Protein AF-X1JVZ6-F1 (afdb_monomer)

Foldseek 3Di:
DDDDDDDDDDDPDPDDPDDDDDDDDDPDPDPPPPQQPDFFDDPFPLQVCQLCVVLVHRDDGDGLVSLQPAQETARAPSQDADPGRCLSNQNHQYYHHEQYAYADPLSCLNNLNHQYDAHHNYAHADPLSCLNNLNHQEYHHANYAHADPVSCPNNVNHPYYHHHNYNHDDPPDDPDPPDDDPPDDDDDDDDDDDDDDDDDDDDDDDDDDD

Mean predicted aligned error: 15.78 Å

Secondary structure (DSSP, 8-state):
--------------------------PPPPGGGSTTTPEEP-S-HHHHHHHHHHHT--SSPEEHHHHTT--EEE-TTS-----TTGGG-TT--EEE--SS-----GGGGG-TT-SEEE--SS-----GGGGG-TT-SEEE--SS-----GGGGG-TT-SEEE--SS----S-------PPPP-----------PPP--------------

pLDDT: mean 77.18, std 25.87, range [29.67, 98.94]

Nearest PDB structures (foldseek):
  2omu-assembly1_A  TM=9.625E-01  e=1.945E-12  Listeria monocytogenes EGD-e
  7pv9-assembly3_C  TM=9.589E-01  e=4.589E-12  Listeria monocytogenes EGD-e
  4fmz-assembly1_A  TM=8.646E-01  e=1.159E-13  Listeria monocytogenes serotype 4b str. F2365
  2wqv-assembly1_A  TM=9.543E-01  e=6.630E-12  Listeria monocytogenes EGD-e
  2wqu-assembly2_B  TM=7.825E-01  e=1.721E-12  Listeria monocytogenes EGD-e

Radius of gyration: 35.18 Å; Cα contacts (8 Å, |Δi|>4): 315; chains: 1; bounding box: 72×62×120 Å

Sequence (210 aa):
MVSKMGKALYLWLALVVIATCIGCGGGGPTDEGLTYKTAIAFPDSNLEAAIREVIGKPEGPIHASELEGLSFLTASRRGVTDLTGLEYCTNITHLSLAYNQISDISPLASLINLTWLDLAYNQVSNISPLASLTNLTVLHLSYNQISNLSPLAFLTNLTWLHLGENQISDGESDIGYADGEPISGKDNGRQHSSPPLGKLEEKYHGRAES

Solvent-accessible surface area (backbone atoms only — not comparable to full-atom values): 13009 Å² total; per-residue (Å²): 134,89,83,92,78,89,79,83,87,84,88,82,77,83,80,77,84,80,79,90,75,87,83,82,91,71,86,74,77,69,84,84,73,57,67,63,72,45,62,59,63,44,87,31,63,50,46,40,50,39,51,25,65,73,66,72,45,93,69,80,80,47,34,48,69,66,28,61,78,35,40,63,50,72,47,51,67,52,68,34,51,52,48,58,54,52,47,67,34,45,51,23,27,36,41,37,44,26,48,29,56,33,42,67,50,65,41,54,40,61,29,46,52,24,31,35,41,32,46,23,39,29,51,35,42,68,53,63,37,54,36,63,30,40,53,23,30,34,42,35,45,24,40,28,51,34,52,69,65,73,36,56,75,58,35,79,49,52,79,42,78,40,60,58,64,41,56,66,66,76,86,81,77,74,86,76,78,76,72,80,79,78,91,69,86,80,88,77,87,80,90,77,83,84,84,83,93,79,91,84,82,91,87,86,84,86,80,85,92,130

Organism: NCBI:txid412755

Structure (mmCIF, N/CA/C/O backbone):
data_AF-X1JVZ6-F1
#
_entry.id   AF-X1JVZ6-F1
#
loop_
_atom_site.group_PDB
_atom_site.id
_atom_site.type_symbol
_atom_site.label_atom_id
_atom_site.label_alt_id
_atom_site.label_comp_id
_atom_site.label_asym_id
_atom_site.label_entity_id
_atom_site.label_seq_id
_atom_site.pdbx_PDB_ins_code
_atom_site.Cartn_x
_atom_site.Cartn_y
_atom_site.Cartn_z
_atom_site.occupancy
_atom_site.B_iso_or_equiv
_atom_site.auth_seq_id
_atom_site.auth_comp_id
_atom_site.auth_asym_id
_atom_site.auth_a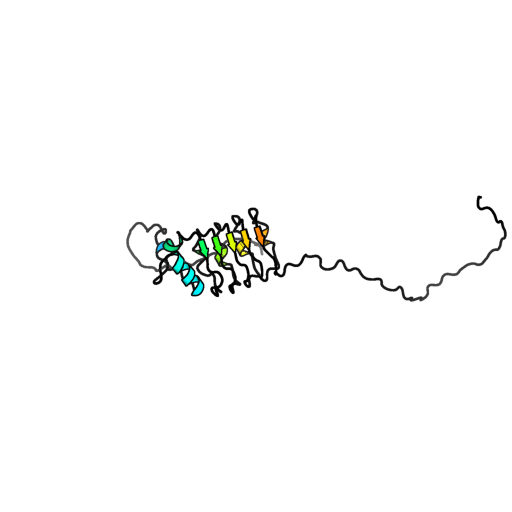tom_id
_atom_site.pdbx_PDB_model_num
ATOM 1 N N . MET A 1 1 ? 43.774 31.611 7.958 1.00 46.16 1 MET A N 1
ATOM 2 C CA . M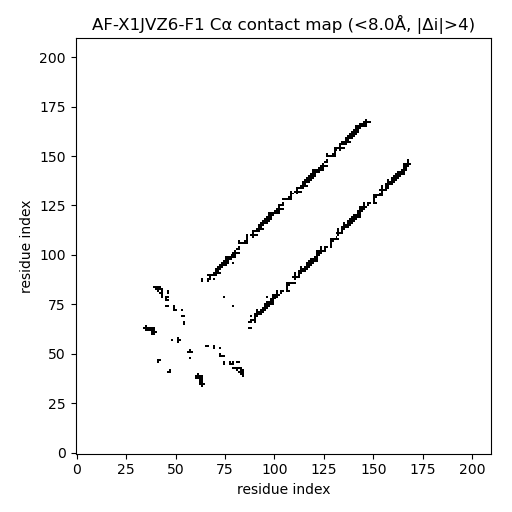ET A 1 1 ? 43.893 30.552 6.929 1.00 46.16 1 MET A CA 1
ATOM 3 C C . MET A 1 1 ? 44.130 29.239 7.658 1.00 46.16 1 MET A C 1
ATOM 5 O O . MET A 1 1 ? 44.844 29.278 8.648 1.00 46.16 1 MET A O 1
ATOM 9 N N . VAL A 1 2 ? 43.540 28.136 7.178 1.00 37.50 2 VAL A N 1
ATOM 10 C CA . VAL A 1 2 ? 43.292 26.852 7.884 1.00 37.50 2 VAL A CA 1
ATOM 11 C C . VAL A 1 2 ? 42.062 26.977 8.802 1.00 37.50 2 VAL A C 1
ATOM 13 O O . VAL A 1 2 ? 42.046 27.800 9.702 1.00 37.50 2 VAL A O 1
ATOM 16 N N . SER A 1 3 ? 40.930 26.325 8.524 1.00 29.67 3 SER A N 1
ATOM 17 C CA . SER A 1 3 ? 40.756 24.879 8.671 1.00 29.67 3 SER A CA 1
ATOM 18 C C . SER A 1 3 ? 39.498 24.376 7.940 1.00 29.67 3 SER A C 1
ATOM 20 O O . SER A 1 3 ? 38.404 24.898 8.139 1.00 29.67 3 SER A O 1
ATOM 22 N N . LYS A 1 4 ? 39.674 23.334 7.116 1.00 45.88 4 LYS A N 1
ATOM 23 C CA . LYS A 1 4 ? 38.633 22.388 6.692 1.00 45.88 4 LYS A CA 1
ATOM 24 C C . LYS A 1 4 ? 38.213 21.559 7.911 1.00 45.88 4 LYS A C 1
ATOM 26 O O . LYS A 1 4 ? 39.064 20.879 8.473 1.00 45.88 4 LYS A O 1
ATOM 31 N N . MET A 1 5 ? 36.925 21.494 8.235 1.00 37.34 5 MET A N 1
ATOM 32 C CA . MET A 1 5 ? 36.375 20.372 9.005 1.00 37.34 5 MET A CA 1
ATOM 33 C C . MET A 1 5 ? 35.054 19.937 8.381 1.00 37.34 5 MET A C 1
ATOM 35 O O . MET A 1 5 ? 34.063 20.656 8.426 1.00 37.34 5 MET A O 1
ATOM 39 N N . GLY A 1 6 ? 35.071 18.749 7.779 1.00 43.75 6 GLY A N 1
ATOM 40 C CA . GLY A 1 6 ? 33.868 17.958 7.576 1.00 43.75 6 GLY A CA 1
ATOM 41 C C . GLY A 1 6 ? 33.416 17.309 8.886 1.00 43.75 6 GLY A C 1
ATOM 42 O O . GLY A 1 6 ? 34.223 17.156 9.806 1.00 43.75 6 GLY A O 1
ATOM 43 N N . LYS A 1 7 ? 32.123 16.966 8.918 1.00 36.00 7 LYS A N 1
ATOM 44 C CA . LYS A 1 7 ? 31.375 15.975 9.728 1.00 36.00 7 LYS A CA 1
ATOM 45 C C . LYS A 1 7 ? 29.895 16.311 9.461 1.00 36.00 7 LYS A C 1
ATOM 47 O O . LYS A 1 7 ? 29.442 17.375 9.851 1.00 36.00 7 LYS A O 1
ATOM 52 N N . ALA A 1 8 ? 29.218 15.666 8.516 1.00 35.03 8 ALA A N 1
ATOM 53 C CA . ALA A 1 8 ? 28.569 14.364 8.660 1.00 35.03 8 ALA A CA 1
ATOM 54 C C . ALA A 1 8 ? 27.643 14.275 9.889 1.00 35.03 8 ALA A C 1
ATOM 56 O O . ALA A 1 8 ? 28.119 14.298 11.020 1.00 35.03 8 ALA A O 1
ATOM 57 N N . LEU A 1 9 ? 26.367 14.008 9.578 1.00 41.31 9 LEU A N 1
ATOM 58 C CA . LEU A 1 9 ? 25.407 13.216 10.351 1.00 41.31 9 LEU A CA 1
ATOM 59 C C . LEU A 1 9 ? 24.565 13.929 11.433 1.00 41.31 9 LEU A C 1
ATOM 61 O O . LEU A 1 9 ? 25.078 14.599 12.320 1.00 41.31 9 LEU A O 1
ATOM 65 N N . TYR A 1 10 ? 23.257 13.654 11.350 1.00 37.44 10 TYR A N 1
ATOM 66 C CA . TYR A 1 10 ? 22.175 13.903 12.313 1.00 37.44 10 TYR A CA 1
ATOM 67 C C . TYR A 1 10 ? 21.654 15.340 12.479 1.00 37.44 10 TYR A C 1
ATOM 69 O O . TYR A 1 10 ? 21.954 16.037 13.441 1.00 37.44 10 TYR A O 1
ATOM 77 N N . LEU A 1 11 ? 20.725 15.717 11.596 1.00 32.22 11 LEU A N 1
ATOM 78 C CA . LEU A 1 11 ? 19.671 16.692 11.895 1.00 32.22 11 LEU A CA 1
ATOM 79 C C . LEU A 1 11 ? 18.306 15.992 11.812 1.00 32.22 11 LEU A C 1
ATOM 81 O O . LEU A 1 11 ? 17.556 16.154 10.859 1.00 32.22 11 LEU A O 1
ATOM 85 N N . TRP A 1 12 ? 18.009 15.180 12.825 1.00 36.84 12 TRP A N 1
ATOM 86 C CA . TRP A 1 12 ? 16.637 14.923 13.265 1.00 36.84 12 TRP A CA 1
ATOM 87 C C . TRP A 1 12 ? 16.513 15.581 14.638 1.00 36.84 12 TRP A C 1
ATOM 89 O O . TRP A 1 12 ? 16.835 14.985 15.659 1.00 36.84 12 TRP A O 1
ATOM 99 N N . LEU A 1 13 ? 16.135 16.857 14.652 1.00 37.16 13 LEU A N 1
ATOM 100 C CA . LEU A 1 13 ? 15.729 17.559 15.866 1.00 37.16 13 LEU A CA 1
ATOM 101 C C . LEU A 1 13 ? 14.210 17.711 15.811 1.00 37.16 13 LEU A C 1
ATOM 103 O O . LEU A 1 13 ? 13.695 18.719 15.334 1.00 37.16 13 LEU A O 1
ATOM 107 N N . ALA A 1 14 ? 13.495 16.698 16.302 1.00 35.12 14 ALA A N 1
ATOM 108 C CA . ALA A 1 14 ? 12.159 16.917 16.834 1.00 35.12 14 ALA A CA 1
ATOM 109 C C . ALA A 1 14 ? 12.342 17.623 18.187 1.00 35.12 14 ALA A C 1
ATOM 111 O O . ALA A 1 14 ? 12.819 17.041 19.160 1.00 35.12 14 ALA A O 1
ATOM 112 N N . LEU A 1 15 ? 12.074 18.927 18.198 1.00 39.84 15 LEU A N 1
ATOM 113 C CA . LEU A 1 15 ? 12.184 19.792 19.365 1.00 39.84 15 LEU A CA 1
ATOM 114 C C . LEU A 1 15 ? 11.116 19.419 20.399 1.00 39.84 15 LEU A C 1
ATOM 116 O O . LEU A 1 15 ? 9.924 19.642 20.200 1.00 39.84 15 LEU A O 1
ATOM 120 N N . VAL A 1 16 ? 11.588 18.889 21.524 1.00 38.09 16 VAL A N 1
ATOM 121 C CA . VAL A 1 16 ? 10.866 18.788 22.791 1.00 38.09 16 VAL A CA 1
ATOM 122 C C . VAL A 1 16 ? 10.491 20.196 23.257 1.00 38.09 16 VAL A C 1
ATOM 124 O O . VAL A 1 16 ? 11.350 21.062 23.436 1.00 38.09 16 VAL A O 1
ATOM 127 N N . VAL A 1 17 ? 9.196 20.421 23.477 1.00 37.69 17 VAL A N 1
ATOM 128 C CA . VAL A 1 17 ? 8.673 21.608 24.160 1.00 37.69 17 VAL A CA 1
ATOM 129 C C . VAL A 1 17 ? 9.073 21.518 25.635 1.00 37.69 17 VAL A C 1
ATOM 131 O O . VAL A 1 17 ? 8.476 20.771 26.405 1.00 37.69 17 VAL A O 1
ATOM 134 N N . ILE A 1 18 ? 10.096 22.273 26.043 1.00 40.47 18 ILE A N 1
ATOM 135 C CA . ILE A 1 18 ? 10.436 22.462 27.459 1.00 40.47 18 ILE A CA 1
ATOM 136 C C . ILE A 1 18 ? 9.510 23.544 28.022 1.00 40.47 18 ILE A C 1
ATOM 138 O O . ILE A 1 18 ? 9.733 24.737 27.821 1.00 40.47 18 ILE A O 1
ATOM 142 N N . ALA A 1 19 ? 8.475 23.127 28.751 1.00 38.69 19 ALA A N 1
ATOM 143 C CA . ALA A 1 19 ? 7.768 24.000 29.679 1.00 38.69 19 ALA A CA 1
ATOM 144 C C . ALA A 1 19 ? 8.561 24.054 30.993 1.00 38.69 19 ALA A C 1
ATOM 146 O O . ALA A 1 19 ? 8.632 23.082 31.743 1.00 38.69 19 ALA A O 1
ATOM 147 N N . THR A 1 20 ? 9.189 25.193 31.274 1.00 44.62 20 THR A N 1
ATOM 148 C CA . THR A 1 20 ? 9.833 25.459 32.562 1.00 44.62 20 THR A CA 1
ATOM 149 C C . THR A 1 20 ? 8.776 25.687 33.635 1.00 44.62 20 THR A C 1
ATOM 151 O O . THR A 1 20 ? 8.089 26.708 33.618 1.00 44.62 20 THR A O 1
ATOM 154 N N . CYS A 1 21 ? 8.685 24.782 34.606 1.00 34.03 21 CYS A N 1
ATOM 155 C CA . CYS A 1 21 ? 8.071 25.050 35.903 1.00 34.03 21 CYS A CA 1
ATOM 156 C C . CYS A 1 21 ? 9.025 24.582 37.008 1.00 34.03 21 CYS A C 1
ATOM 158 O O . CYS A 1 21 ? 9.594 23.495 36.962 1.00 34.03 21 CYS A O 1
ATOM 160 N N . ILE A 1 22 ? 9.241 25.481 37.960 1.00 48.19 22 ILE A N 1
ATOM 161 C CA . ILE A 1 22 ? 10.178 25.406 39.077 1.00 48.19 22 ILE A CA 1
ATOM 162 C C . ILE A 1 22 ? 9.642 24.444 40.148 1.00 48.19 22 ILE A C 1
ATOM 164 O O . ILE A 1 22 ? 8.498 24.589 40.566 1.00 48.19 22 ILE A O 1
ATOM 168 N N . GLY A 1 23 ? 10.506 23.571 40.677 1.00 38.53 23 GLY A N 1
ATOM 169 C CA . GLY A 1 23 ? 10.410 23.110 42.067 1.00 38.53 23 GLY A CA 1
ATOM 170 C C . GLY A 1 23 ? 9.979 21.658 42.316 1.00 38.53 23 GLY A C 1
ATOM 171 O O . GLY A 1 23 ? 8.857 21.268 42.028 1.00 38.53 23 GLY A O 1
ATOM 172 N N . CYS A 1 24 ? 10.874 20.948 43.015 1.00 37.31 24 CYS A N 1
ATOM 173 C CA . CYS A 1 24 ? 10.664 19.778 43.882 1.00 37.31 24 CYS A CA 1
ATOM 174 C C . CYS A 1 24 ? 10.558 18.369 43.258 1.00 37.31 24 CYS A C 1
ATOM 176 O O . CYS A 1 24 ? 9.511 17.927 42.808 1.00 37.31 24 CYS A O 1
ATOM 178 N N . GLY A 1 25 ? 11.682 17.647 43.379 1.00 45.88 25 GLY A N 1
ATOM 179 C CA . GLY A 1 25 ? 11.822 16.234 43.766 1.00 45.88 25 GLY A CA 1
ATOM 180 C C . GLY A 1 25 ? 10.697 15.243 43.456 1.00 45.88 25 GLY A C 1
ATOM 181 O O . GLY A 1 25 ? 9.708 15.167 44.174 1.00 45.88 25 GLY A O 1
ATOM 182 N N . GLY A 1 26 ? 10.961 14.359 42.499 1.00 37.69 26 GLY A N 1
ATOM 183 C CA . GLY A 1 26 ? 10.239 13.108 42.291 1.00 37.69 26 GLY A CA 1
ATOM 184 C C . GLY A 1 26 ? 10.848 12.385 41.098 1.00 37.69 26 GLY A C 1
ATOM 185 O O . GLY A 1 26 ? 11.153 13.035 40.102 1.00 37.69 26 GLY A O 1
ATOM 186 N N . GLY A 1 27 ? 11.100 11.079 41.219 1.00 44.28 27 GLY A N 1
ATOM 187 C CA . GLY A 1 27 ? 11.622 10.257 40.125 1.00 44.28 27 GLY A CA 1
ATOM 188 C C . GLY A 1 27 ? 10.834 10.516 38.844 1.00 44.28 27 GLY A C 1
ATOM 189 O O . GLY A 1 27 ? 9.606 10.444 38.851 1.00 44.28 27 GLY A O 1
ATOM 190 N N . GLY A 1 28 ? 11.547 10.892 37.782 1.00 37.81 28 GLY A N 1
ATOM 191 C CA . GLY A 1 28 ? 10.931 11.170 36.493 1.00 37.81 28 GLY A CA 1
ATOM 192 C C . GLY A 1 28 ? 10.159 9.940 36.007 1.00 37.81 28 GLY A C 1
ATOM 193 O O . GLY A 1 28 ? 10.639 8.819 36.201 1.00 37.81 28 GLY A O 1
ATOM 194 N N . PRO A 1 29 ? 8.974 10.117 35.401 1.00 44.34 29 PRO A N 1
ATOM 195 C CA . PRO A 1 29 ? 8.309 9.018 34.730 1.00 44.34 29 PRO A CA 1
ATOM 196 C C . PRO A 1 29 ? 9.234 8.551 33.605 1.00 44.34 29 PRO A C 1
ATOM 198 O O . PRO A 1 29 ? 9.749 9.363 32.836 1.00 44.34 29 PRO A O 1
ATOM 201 N N . THR A 1 30 ? 9.488 7.249 33.536 1.00 46.59 30 THR A N 1
ATOM 202 C CA . THR A 1 30 ? 10.030 6.634 32.330 1.00 46.59 30 THR A CA 1
ATOM 203 C C . THR A 1 30 ? 9.120 7.035 31.167 1.00 46.59 30 THR A C 1
ATOM 205 O O . THR A 1 30 ? 7.903 6.871 31.236 1.00 46.59 30 THR A O 1
ATOM 208 N N . ASP A 1 31 ? 9.704 7.611 30.118 1.00 51.12 31 ASP A N 1
ATOM 209 C CA . ASP A 1 31 ? 9.025 8.197 28.947 1.00 51.12 31 ASP A CA 1
ATOM 210 C C . ASP A 1 31 ? 8.309 7.150 28.056 1.00 51.12 31 ASP A C 1
ATOM 212 O O . ASP A 1 31 ? 7.926 7.402 26.921 1.00 51.12 31 ASP A O 1
ATOM 216 N N . GLU A 1 32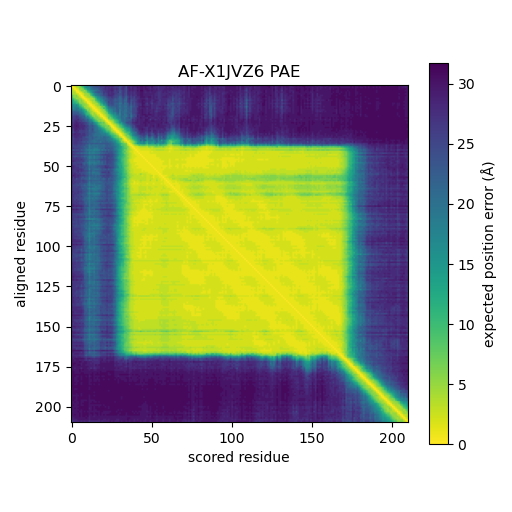 ? 8.082 5.949 28.587 1.00 52.41 32 GLU A N 1
ATOM 217 C CA . GLU A 1 32 ? 7.284 4.876 27.986 1.00 52.41 32 GLU A CA 1
ATOM 218 C C . GLU A 1 32 ? 5.768 5.123 28.155 1.00 52.41 32 GLU A C 1
ATOM 220 O O . GLU A 1 32 ? 4.942 4.328 27.714 1.00 52.41 32 GLU A O 1
ATOM 225 N N . GLY A 1 33 ? 5.388 6.235 28.802 1.00 43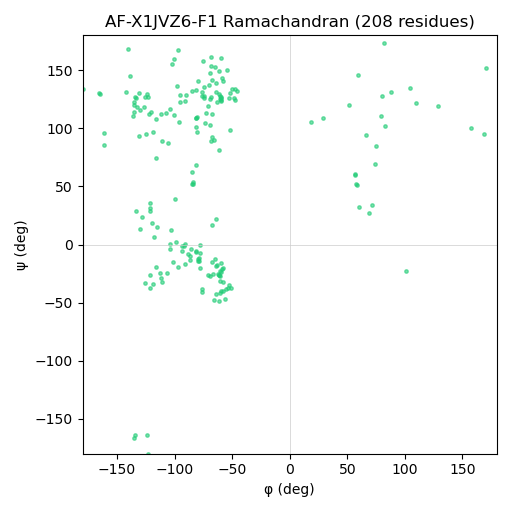.38 33 GLY A N 1
ATOM 226 C CA . GLY A 1 33 ? 4.028 6.500 29.273 1.00 43.38 33 GLY A CA 1
ATOM 227 C C . GLY A 1 33 ? 3.176 7.492 28.466 1.00 43.38 33 GLY A C 1
ATOM 228 O O . GLY A 1 33 ? 2.051 7.789 28.868 1.00 43.38 33 GLY A O 1
ATOM 229 N N . LEU A 1 34 ? 3.690 8.071 27.376 1.00 45.56 34 LEU A N 1
ATOM 230 C CA . LEU A 1 34 ? 2.995 9.146 26.642 1.00 45.56 34 LEU A CA 1
ATOM 231 C C . LEU A 1 34 ? 2.606 8.775 25.208 1.00 45.56 34 LEU A C 1
ATOM 233 O O . LEU A 1 34 ? 1.682 9.374 24.655 1.00 45.56 34 LEU A O 1
ATOM 237 N N . THR A 1 35 ? 3.231 7.755 24.618 1.00 47.72 35 THR A N 1
ATOM 238 C CA . THR A 1 35 ? 2.930 7.308 23.248 1.00 47.72 35 THR A CA 1
ATOM 239 C C . THR A 1 35 ? 1.553 6.650 23.130 1.00 47.72 35 THR A C 1
ATOM 241 O O . THR A 1 35 ? 0.916 6.761 22.086 1.00 47.72 35 THR A O 1
ATOM 244 N N . TYR A 1 36 ? 1.033 6.052 24.209 1.00 49.47 36 TYR A N 1
ATOM 245 C CA . TYR A 1 36 ? -0.272 5.378 24.203 1.00 49.47 36 TYR A CA 1
ATOM 246 C C . TYR A 1 36 ? -1.475 6.325 24.320 1.00 49.47 36 TYR A C 1
ATOM 248 O O . TYR A 1 36 ? -2.613 5.901 24.124 1.00 49.47 36 TYR A O 1
ATOM 256 N N . LYS A 1 37 ? -1.258 7.602 24.667 1.00 59.91 37 LYS A N 1
ATOM 257 C CA . LYS A 1 37 ? -2.347 8.577 24.854 1.00 59.91 37 LYS A CA 1
ATOM 258 C C . LYS A 1 37 ? -2.527 9.512 23.661 1.00 59.91 37 LYS A C 1
ATOM 260 O O . LYS A 1 37 ? -3.555 10.181 23.552 1.00 59.91 37 LYS A O 1
ATOM 265 N N . THR A 1 38 ? -1.553 9.565 22.763 1.00 76.00 38 THR A N 1
ATOM 266 C CA . THR A 1 38 ? -1.643 10.404 21.571 1.00 76.00 38 THR A CA 1
ATOM 267 C C . THR A 1 38 ? -2.697 9.831 20.631 1.00 76.00 38 THR A C 1
ATOM 269 O O . THR A 1 38 ? -2.680 8.645 20.301 1.00 76.00 38 THR A O 1
ATOM 272 N N . ALA A 1 39 ? -3.665 10.666 20.262 1.00 87.75 39 ALA A N 1
ATOM 273 C CA . ALA A 1 39 ? -4.630 10.332 19.228 1.00 87.75 39 ALA A CA 1
ATOM 274 C C . ALA A 1 39 ? -3.943 10.461 17.865 1.00 87.75 39 ALA A C 1
ATOM 276 O O . ALA A 1 39 ? -3.335 11.492 17.575 1.00 87.75 39 ALA A O 1
ATOM 277 N N . ILE A 1 40 ? -4.030 9.416 17.055 1.00 93.12 40 ILE A N 1
ATOM 278 C CA . ILE A 1 40 ? -3.517 9.387 15.691 1.00 93.12 40 ILE A CA 1
ATOM 279 C C . ILE A 1 40 ? -4.582 9.994 14.785 1.00 93.12 40 ILE A C 1
ATOM 281 O O . ILE A 1 40 ? -5.767 9.668 14.889 1.00 93.12 40 ILE A O 1
ATOM 285 N N . ALA A 1 41 ? -4.151 10.907 13.921 1.00 93.88 41 ALA A N 1
ATOM 286 C CA . ALA A 1 41 ? -5.008 11.548 12.941 1.00 93.88 41 ALA A CA 1
ATOM 287 C C . ALA A 1 41 ? -4.865 10.847 11.589 1.00 93.88 41 ALA A C 1
ATOM 289 O O . ALA A 1 41 ? -3.751 10.585 11.143 1.00 93.88 41 ALA A O 1
ATOM 290 N N . PHE A 1 42 ? -5.998 10.612 10.935 1.00 96.56 42 PHE A N 1
ATOM 291 C CA . PHE A 1 42 ? -6.085 10.115 9.567 1.00 96.56 42 PHE A CA 1
ATOM 292 C C . PHE A 1 42 ? -6.810 11.189 8.746 1.00 96.56 42 PHE A C 1
ATOM 294 O O . PHE A 1 42 ? -8.032 11.280 8.820 1.00 96.56 42 PHE A O 1
ATOM 301 N N . PRO A 1 43 ? -6.088 12.069 8.029 1.00 97.31 43 PRO A N 1
ATOM 302 C CA . PRO A 1 43 ? -6.708 13.167 7.283 1.00 97.31 43 PRO A CA 1
ATOM 303 C C . PRO A 1 43 ? -7.686 12.689 6.202 1.00 97.31 43 PRO A C 1
ATOM 305 O O . PRO A 1 43 ? -8.672 13.366 5.904 1.00 97.31 43 PRO A O 1
ATOM 308 N N . ASP A 1 44 ? -7.425 11.516 5.621 1.00 98.25 44 ASP A N 1
ATOM 309 C CA . ASP A 1 44 ? -8.310 10.873 4.659 1.00 98.25 44 ASP A CA 1
ATOM 310 C C . ASP A 1 44 ? -9.438 10.120 5.378 1.00 98.25 44 ASP A C 1
ATOM 312 O O . ASP A 1 44 ? -9.234 9.067 5.984 1.00 98.25 44 ASP A O 1
ATOM 316 N N . SER A 1 45 ? -10.661 10.646 5.275 1.00 97.62 45 SER A N 1
ATOM 317 C CA . SER A 1 45 ? -11.838 10.041 5.912 1.00 97.62 45 SER A CA 1
ATOM 318 C C . SER A 1 45 ? -12.169 8.631 5.403 1.00 97.62 45 SER A C 1
ATOM 320 O O . SER A 1 45 ? -12.767 7.843 6.135 1.00 97.62 45 SER A O 1
ATOM 322 N N . ASN A 1 46 ? -11.780 8.282 4.170 1.00 98.25 46 ASN A N 1
ATOM 323 C CA . ASN A 1 46 ? -12.029 6.953 3.613 1.00 98.25 46 ASN A CA 1
ATOM 324 C C . ASN A 1 46 ? -11.067 5.926 4.210 1.00 98.25 46 ASN A C 1
ATOM 326 O O . ASN A 1 46 ? -11.475 4.797 4.498 1.00 98.25 46 ASN A O 1
ATOM 330 N N . LEU A 1 47 ? -9.811 6.330 4.418 1.00 98.19 47 LEU A N 1
ATOM 331 C CA . LEU A 1 47 ? -8.822 5.548 5.150 1.00 98.19 47 LEU A CA 1
ATOM 332 C C . LEU A 1 47 ? -9.212 5.412 6.622 1.00 98.19 47 LEU A C 1
ATOM 334 O O . LEU A 1 47 ? -9.228 4.298 7.142 1.00 98.19 47 LEU A O 1
ATOM 338 N N . GLU A 1 48 ? -9.581 6.517 7.274 1.00 97.81 48 GLU A N 1
ATOM 339 C CA . GLU A 1 48 ? -10.028 6.506 8.668 1.00 97.81 48 GLU A CA 1
ATOM 340 C C . GLU A 1 48 ? -11.208 5.545 8.853 1.00 97.81 48 GLU A C 1
ATOM 342 O O . GLU A 1 48 ? -11.184 4.699 9.744 1.00 97.81 48 GLU A O 1
ATOM 347 N N . ALA A 1 49 ? -12.212 5.607 7.973 1.00 97.69 49 ALA A N 1
ATOM 348 C CA . ALA A 1 49 ? -13.354 4.700 8.009 1.00 97.69 49 ALA A CA 1
ATOM 349 C C . ALA A 1 49 ? -12.937 3.227 7.859 1.00 97.69 49 ALA A C 1
ATOM 351 O O . ALA A 1 49 ? -13.454 2.373 8.578 1.00 97.69 49 ALA A O 1
ATOM 352 N N . ALA A 1 50 ? -11.969 2.923 6.986 1.00 97.75 50 ALA A N 1
ATOM 353 C CA . ALA A 1 50 ? -11.448 1.565 6.838 1.00 97.75 50 ALA A CA 1
ATOM 354 C C . ALA A 1 50 ? -10.759 1.064 8.110 1.00 97.75 50 ALA A C 1
ATOM 356 O O . ALA A 1 50 ? -10.991 -0.067 8.531 1.00 97.75 50 ALA A O 1
ATOM 357 N N . ILE A 1 51 ? -9.955 1.911 8.754 1.00 97.12 51 ILE A N 1
ATOM 358 C CA . ILE A 1 51 ? -9.327 1.585 10.037 1.00 97.12 51 ILE A CA 1
ATOM 359 C C . ILE A 1 51 ? -10.403 1.333 11.095 1.00 97.12 51 ILE A C 1
ATOM 361 O O . ILE A 1 51 ? -10.373 0.300 11.761 1.00 97.12 51 ILE A O 1
ATOM 365 N N . ARG A 1 52 ? -11.386 2.235 11.208 1.00 96.44 52 ARG A N 1
ATOM 366 C CA . ARG A 1 52 ? -12.492 2.158 12.176 1.00 96.44 52 ARG A CA 1
ATOM 367 C C . ARG A 1 52 ? -13.319 0.886 12.051 1.00 96.44 52 ARG A C 1
ATOM 369 O O . ARG A 1 52 ? -13.687 0.309 13.074 1.00 96.44 52 ARG A O 1
ATOM 376 N N . GLU A 1 53 ? -13.589 0.447 10.824 1.00 95.94 53 GLU A N 1
ATOM 377 C CA . GLU A 1 53 ? -14.283 -0.813 10.546 1.00 95.94 53 GLU A CA 1
ATOM 378 C C . GLU A 1 53 ? -13.507 -2.018 11.090 1.00 95.94 53 GLU A C 1
ATOM 380 O O . GLU A 1 53 ? -14.113 -2.905 11.689 1.00 95.94 53 GLU A O 1
ATOM 385 N N . VAL A 1 54 ? -12.178 -2.036 10.941 1.00 95.31 54 VAL A N 1
ATOM 386 C CA . VAL A 1 54 ? -11.351 -3.160 11.405 1.00 95.31 54 VAL A CA 1
ATOM 387 C C . VAL A 1 54 ? -11.159 -3.144 12.922 1.00 95.31 54 VAL A C 1
ATOM 389 O O . VAL A 1 54 ? -11.258 -4.192 13.557 1.00 95.31 54 VAL A O 1
ATOM 392 N N . ILE A 1 55 ? -10.937 -1.973 13.527 1.00 94.38 55 ILE A N 1
ATOM 393 C CA . ILE A 1 55 ? -10.777 -1.857 14.988 1.00 94.38 55 ILE A CA 1
ATOM 394 C C . ILE A 1 55 ? -12.118 -1.906 15.746 1.00 94.38 55 ILE A C 1
ATOM 396 O O . ILE A 1 55 ? -12.129 -1.939 16.974 1.00 94.38 55 ILE A O 1
ATOM 400 N N . GLY A 1 56 ? -13.257 -1.886 15.043 1.00 94.25 56 GLY A N 1
ATOM 401 C CA . GLY A 1 56 ? -14.592 -1.935 15.648 1.00 94.25 56 GLY A CA 1
ATOM 402 C C . GLY A 1 56 ? -14.974 -0.674 16.431 1.00 94.25 56 GLY A C 1
ATOM 403 O O . GLY A 1 56 ? -15.771 -0.748 17.368 1.00 94.25 56 GLY A O 1
ATOM 404 N N . LYS A 1 57 ? -14.408 0.485 16.068 1.00 93.25 57 LYS A N 1
ATOM 405 C CA . LYS A 1 57 ? -14.586 1.755 16.787 1.00 93.25 57 LYS A CA 1
ATOM 406 C C . LYS A 1 57 ? -15.093 2.864 15.857 1.00 93.25 57 LYS A C 1
ATOM 408 O O . LYS A 1 57 ? -14.290 3.547 15.216 1.00 93.25 57 LYS A O 1
ATOM 413 N N . PRO A 1 58 ? -16.415 3.097 15.800 1.00 92.06 58 PRO A N 1
ATOM 414 C CA . PRO A 1 58 ? -17.003 4.024 14.834 1.00 92.06 58 PRO A CA 1
ATOM 415 C C . PRO A 1 58 ? -16.698 5.499 15.128 1.00 92.06 58 PRO A C 1
ATOM 417 O O . PRO A 1 58 ? -16.671 6.303 14.205 1.00 92.06 58 PRO A O 1
ATOM 420 N N . GLU A 1 59 ? -16.445 5.864 16.387 1.00 93.31 59 GLU A N 1
ATOM 421 C CA . GLU A 1 59 ? -16.275 7.261 16.804 1.00 93.31 59 GLU A CA 1
ATOM 422 C C . GLU A 1 59 ? -15.158 7.431 17.843 1.00 93.31 59 GLU A C 1
ATOM 424 O O . GLU A 1 59 ? -14.648 6.470 18.423 1.00 93.31 59 GLU A O 1
ATOM 429 N N . GLY A 1 60 ? -14.780 8.685 18.091 1.00 93.19 60 GLY A N 1
ATOM 430 C CA . GLY A 1 60 ? -13.773 9.054 19.084 1.00 93.19 60 GLY A CA 1
ATOM 431 C C . GLY A 1 60 ? -12.328 8.918 18.587 1.00 93.19 60 GLY A C 1
ATOM 432 O O . GLY A 1 60 ? -12.092 8.434 17.478 1.00 93.19 60 GLY A O 1
ATOM 433 N N . PRO A 1 61 ? -11.347 9.373 19.386 1.00 93.25 61 PRO A N 1
ATOM 434 C CA . PRO A 1 61 ? -9.938 9.366 18.997 1.00 93.25 61 PRO A CA 1
ATOM 435 C C . PRO A 1 61 ? -9.426 7.938 18.797 1.00 93.25 61 PRO A C 1
ATOM 437 O O . PRO A 1 61 ? -9.748 7.062 19.597 1.00 93.25 61 PRO A O 1
ATOM 440 N N . ILE A 1 62 ? -8.622 7.714 17.758 1.00 93.81 62 ILE A N 1
ATOM 441 C CA . ILE A 1 62 ? -7.921 6.443 17.534 1.00 93.81 62 ILE A CA 1
ATOM 442 C C . ILE A 1 62 ? -6.560 6.537 18.220 1.00 93.81 62 ILE A C 1
ATOM 444 O O . ILE A 1 62 ? -5.801 7.465 17.952 1.00 93.81 62 ILE A O 1
ATOM 448 N N . HIS A 1 63 ? -6.251 5.612 19.120 1.00 92.19 63 HIS A N 1
ATOM 449 C CA . HIS A 1 63 ? -4.969 5.559 19.823 1.00 92.19 63 HIS A CA 1
ATOM 450 C C . HIS A 1 63 ? -4.049 4.487 19.237 1.00 92.19 63 HIS A C 1
ATOM 452 O O . HIS A 1 63 ? -4.512 3.500 18.673 1.00 92.19 63 HIS A O 1
ATOM 458 N N . ALA A 1 64 ? -2.736 4.653 19.419 1.00 89.12 64 ALA A N 1
ATOM 459 C CA . ALA A 1 64 ? -1.736 3.699 18.931 1.00 89.12 64 ALA A CA 1
ATOM 460 C C . ALA A 1 64 ? -1.981 2.265 19.432 1.00 89.12 64 ALA A C 1
ATOM 462 O O . ALA A 1 64 ? -1.867 1.318 18.660 1.00 89.12 64 ALA A O 1
ATOM 463 N N . SER A 1 65 ? -2.410 2.111 20.689 1.00 89.38 65 SER A N 1
ATOM 464 C CA . SER A 1 65 ? -2.734 0.807 21.281 1.00 89.38 65 SER A CA 1
ATOM 465 C C . SER A 1 65 ? -3.866 0.072 20.557 1.00 89.38 65 SER A C 1
ATOM 467 O O . SER A 1 65 ? -3.909 -1.153 20.556 1.00 89.38 65 SER A O 1
ATOM 469 N N . GLU A 1 66 ? -4.777 0.800 19.911 1.00 90.69 66 GLU A N 1
ATOM 470 C CA . GLU A 1 66 ? -5.879 0.218 19.138 1.00 90.69 66 GLU A CA 1
ATOM 471 C C . GLU A 1 66 ? -5.405 -0.279 17.764 1.00 90.69 66 GLU A C 1
ATOM 473 O O . GLU A 1 66 ? -6.044 -1.141 17.166 1.00 90.69 66 GLU A O 1
ATOM 478 N N . LEU A 1 67 ? -4.263 0.224 17.282 1.00 92.44 67 LEU A N 1
ATOM 479 C CA . LEU A 1 67 ? -3.635 -0.185 16.025 1.00 92.44 67 LEU A CA 1
ATOM 480 C C . LEU A 1 67 ? -2.638 -1.334 16.206 1.00 92.44 67 LEU A C 1
ATOM 482 O O . LEU A 1 67 ? -2.301 -2.000 15.231 1.00 92.44 67 LEU A O 1
ATOM 486 N N . GLU A 1 68 ? -2.187 -1.616 17.433 1.00 89.12 68 GLU A N 1
ATOM 487 C CA . GLU A 1 68 ? -1.246 -2.712 17.707 1.00 89.12 68 GLU A CA 1
ATOM 488 C C . GLU A 1 68 ? -1.787 -4.077 17.257 1.00 89.12 68 GLU A C 1
ATOM 490 O O . GLU A 1 68 ? -1.019 -4.931 16.818 1.00 89.12 68 GLU A O 1
ATOM 495 N N . GLY A 1 69 ? -3.106 -4.284 17.323 1.00 88.88 69 GLY A N 1
ATOM 496 C CA . GLY A 1 69 ? -3.756 -5.518 16.872 1.00 88.88 69 GLY A CA 1
ATOM 497 C C . GLY A 1 69 ? -4.008 -5.597 15.362 1.00 88.88 69 GLY A C 1
ATOM 498 O O . GLY A 1 69 ? -4.468 -6.632 14.875 1.00 88.88 69 GLY A O 1
ATOM 499 N N . LEU A 1 70 ? -3.741 -4.526 14.612 1.00 94.81 70 LEU A N 1
ATOM 500 C CA . LEU A 1 70 ? -4.077 -4.431 13.197 1.00 94.81 70 LEU A CA 1
ATOM 501 C C . LEU A 1 70 ? -3.035 -5.170 12.348 1.00 94.81 70 LEU A C 1
ATOM 503 O O . LEU A 1 70 ? -1.980 -4.634 12.025 1.00 94.81 70 LEU A O 1
ATOM 507 N N . SER A 1 71 ? -3.336 -6.414 11.975 1.00 97.12 71 SER A N 1
ATOM 508 C CA . SER A 1 71 ? -2.463 -7.239 11.125 1.00 97.12 71 SER A CA 1
ATOM 509 C C . SER A 1 71 ? -2.846 -7.216 9.644 1.00 97.12 71 SER A C 1
ATOM 511 O O . SER A 1 71 ? -2.013 -7.531 8.787 1.00 97.12 71 SER A O 1
ATOM 513 N N . PHE A 1 72 ? -4.084 -6.830 9.332 1.00 97.62 72 PHE A N 1
ATOM 514 C CA . PHE A 1 72 ? -4.610 -6.731 7.977 1.00 97.62 72 PHE A CA 1
ATOM 515 C C . PHE A 1 72 ? -5.461 -5.468 7.816 1.00 97.62 72 PHE A C 1
ATOM 517 O O . PHE A 1 72 ? -6.185 -5.081 8.731 1.00 97.62 72 PHE A O 1
ATOM 524 N N . LEU A 1 73 ? -5.410 -4.853 6.636 1.00 98.06 73 LEU A N 1
ATOM 525 C CA . LEU A 1 73 ? -6.278 -3.735 6.273 1.00 98.06 73 LEU A CA 1
ATOM 526 C C . LEU A 1 73 ? -6.687 -3.834 4.804 1.00 98.06 73 LEU A C 1
ATOM 528 O O . LEU A 1 73 ? -5.846 -3.997 3.917 1.00 98.06 73 LEU A O 1
ATOM 532 N N . THR A 1 74 ? -7.988 -3.691 4.545 1.00 97.38 74 THR A N 1
ATOM 533 C CA . THR A 1 74 ? -8.540 -3.642 3.188 1.00 97.38 74 THR A CA 1
ATOM 534 C C . THR A 1 74 ? -9.265 -2.318 2.978 1.00 97.38 74 THR A C 1
ATOM 536 O O . THR A 1 74 ? -10.299 -2.066 3.595 1.00 97.38 74 THR A O 1
ATOM 539 N N . ALA A 1 75 ? -8.741 -1.480 2.092 1.00 97.81 75 ALA A N 1
ATOM 540 C CA . ALA A 1 75 ? -9.319 -0.184 1.750 1.00 97.81 75 ALA A CA 1
ATOM 541 C C . ALA A 1 75 ? -9.362 0.047 0.228 1.00 97.81 75 ALA A C 1
ATOM 543 O O . ALA A 1 75 ? -9.315 1.178 -0.255 1.00 97.81 75 ALA A O 1
ATOM 544 N N . SER A 1 76 ? -9.463 -1.038 -0.540 1.00 98.12 76 SER A N 1
ATOM 545 C CA . SER A 1 76 ? -9.559 -0.994 -1.998 1.00 98.12 76 SER A CA 1
ATOM 546 C C . SER A 1 76 ? -10.876 -0.373 -2.470 1.00 98.12 76 SER A C 1
ATOM 548 O O . SER A 1 76 ? -11.930 -0.656 -1.901 1.00 98.12 76 SER A O 1
ATOM 550 N N . ARG A 1 77 ? -10.835 0.428 -3.546 1.00 98.19 77 ARG A N 1
ATOM 551 C CA . ARG A 1 77 ? -12.007 1.115 -4.138 1.00 98.19 77 ARG A CA 1
ATOM 552 C C . ARG A 1 77 ? -12.725 2.084 -3.192 1.00 98.19 77 ARG A C 1
ATOM 554 O O . ARG A 1 77 ? -13.937 2.258 -3.304 1.00 98.19 77 ARG A O 1
ATOM 561 N N . ARG A 1 78 ? -11.999 2.725 -2.274 1.00 98.06 78 ARG A N 1
ATOM 562 C CA . ARG A 1 78 ? -12.584 3.668 -1.304 1.00 98.06 78 ARG A CA 1
ATOM 563 C C . ARG A 1 78 ? -12.322 5.136 -1.630 1.00 98.06 78 ARG A C 1
ATOM 565 O O . ARG A 1 78 ? -12.844 5.993 -0.935 1.00 98.06 78 ARG A O 1
ATOM 572 N N . GLY A 1 79 ? -11.554 5.434 -2.678 1.00 98.00 79 GLY A N 1
ATOM 573 C CA . GLY A 1 79 ? -11.168 6.812 -2.995 1.00 98.00 79 GLY A CA 1
ATOM 574 C C . GLY A 1 79 ? -10.160 7.376 -1.994 1.00 98.00 79 GLY A C 1
ATOM 575 O O . GLY A 1 79 ? -10.223 8.554 -1.660 1.00 98.00 79 GLY A O 1
ATOM 576 N N . VAL A 1 80 ? -9.267 6.522 -1.482 1.00 98.56 80 VAL A N 1
ATOM 577 C CA . VAL A 1 80 ? -8.161 6.947 -0.617 1.00 98.56 80 VAL A CA 1
ATOM 578 C C . VAL A 1 80 ? -7.145 7.728 -1.449 1.00 98.56 80 VAL A C 1
ATOM 580 O O . VAL A 1 80 ? -6.802 7.334 -2.566 1.00 98.56 80 VAL A O 1
ATOM 583 N N . THR A 1 81 ? -6.661 8.829 -0.894 1.00 98.38 81 THR A N 1
ATOM 584 C CA . THR A 1 81 ? -5.689 9.740 -1.513 1.00 98.38 81 THR A CA 1
ATOM 585 C C . THR A 1 81 ? -4.471 9.971 -0.628 1.00 98.38 81 THR A C 1
ATOM 587 O O . THR A 1 81 ? -3.367 10.113 -1.153 1.00 98.38 81 THR A O 1
ATOM 590 N N . ASP A 1 82 ? -4.660 9.959 0.693 1.00 98.50 82 ASP A N 1
ATOM 591 C CA . ASP A 1 82 ? -3.623 10.227 1.687 1.00 98.50 82 ASP A CA 1
ATOM 592 C C . ASP A 1 82 ? -3.508 9.046 2.663 1.00 98.50 82 ASP A C 1
ATOM 594 O O . ASP A 1 82 ? -4.504 8.550 3.192 1.00 98.50 82 ASP A O 1
ATOM 598 N N . LEU A 1 83 ? -2.276 8.569 2.850 1.00 98.56 83 LEU A N 1
ATOM 599 C CA . LEU A 1 83 ? -1.934 7.431 3.705 1.00 98.56 83 LEU A CA 1
ATOM 600 C C . LEU A 1 83 ? -1.422 7.847 5.090 1.00 98.56 83 LEU A C 1
ATOM 602 O O . LEU A 1 83 ? -1.051 6.979 5.881 1.00 98.56 83 LEU A O 1
ATOM 606 N N . THR A 1 84 ? -1.389 9.148 5.382 1.00 98.06 84 THR A N 1
ATOM 607 C CA . THR A 1 84 ? -0.961 9.688 6.675 1.00 98.06 84 THR A CA 1
ATOM 608 C C . THR A 1 84 ? -1.722 9.019 7.820 1.00 98.06 84 THR A C 1
ATOM 610 O O . THR A 1 84 ? -2.950 8.909 7.799 1.00 98.06 84 THR A O 1
ATOM 613 N N . GLY A 1 85 ? -0.972 8.565 8.822 1.00 95.88 85 GLY A N 1
ATOM 614 C CA . GLY A 1 85 ? -1.456 7.791 9.958 1.00 95.88 85 GLY A CA 1
ATOM 615 C C . GLY A 1 85 ? -1.175 6.289 9.831 1.00 95.88 85 GLY A C 1
ATOM 616 O O . GLY A 1 85 ? -1.095 5.599 10.853 1.00 95.88 85 GLY A O 1
ATOM 617 N N . LEU A 1 86 ? -0.971 5.754 8.616 1.00 97.06 86 LEU A N 1
ATOM 618 C CA . LEU A 1 86 ? -0.626 4.338 8.445 1.00 97.06 86 LEU A CA 1
ATOM 619 C C . LEU A 1 86 ? 0.749 3.987 9.002 1.00 97.06 86 LEU A C 1
ATOM 621 O O . LEU A 1 86 ? 0.932 2.847 9.409 1.00 97.06 86 LEU A O 1
ATOM 625 N N . GLU A 1 87 ? 1.680 4.935 9.101 1.00 95.75 87 GLU A N 1
ATOM 626 C CA . GLU A 1 87 ? 3.028 4.720 9.635 1.00 95.75 87 GLU A CA 1
ATOM 627 C C . GLU A 1 87 ? 3.042 4.189 11.081 1.00 95.75 87 GLU A C 1
ATOM 629 O O . GLU A 1 87 ? 4.038 3.600 11.513 1.00 95.75 87 GLU A O 1
ATOM 634 N N . TYR A 1 88 ? 1.932 4.368 11.811 1.00 94.75 88 TYR A N 1
ATOM 635 C CA . TYR A 1 88 ? 1.721 3.868 13.170 1.00 94.75 88 TYR A CA 1
ATOM 636 C C . TYR A 1 88 ? 1.173 2.433 13.222 1.00 94.75 88 TYR A C 1
ATOM 638 O O . TYR A 1 88 ? 1.205 1.804 14.278 1.00 94.75 88 TYR A O 1
ATOM 646 N N . CYS A 1 89 ? 0.694 1.883 12.104 1.00 95.38 89 CYS A N 1
ATOM 647 C CA . CYS A 1 89 ? 0.134 0.532 12.013 1.00 95.38 89 CYS A CA 1
ATOM 648 C C . CYS A 1 89 ? 1.238 -0.523 11.814 1.00 95.38 89 CYS A C 1
ATOM 650 O O . CYS A 1 89 ? 1.202 -1.328 10.882 1.00 95.38 89 CYS A O 1
ATOM 652 N N . THR A 1 90 ? 2.257 -0.508 12.673 1.00 94.81 90 THR A N 1
ATOM 653 C CA . THR A 1 90 ? 3.532 -1.224 12.474 1.00 94.81 90 THR A CA 1
ATOM 654 C C . THR A 1 90 ? 3.414 -2.750 12.435 1.00 94.81 90 THR A C 1
ATOM 656 O O . THR A 1 90 ? 4.314 -3.416 11.920 1.00 94.81 90 THR A O 1
ATOM 659 N N . ASN A 1 91 ? 2.312 -3.315 12.933 1.00 96.62 91 ASN A N 1
ATOM 660 C CA . ASN A 1 91 ? 2.045 -4.756 12.931 1.00 96.62 91 ASN A CA 1
ATOM 661 C C . ASN A 1 91 ? 1.275 -5.246 11.691 1.00 96.62 91 ASN A C 1
ATOM 663 O O . ASN A 1 91 ? 1.013 -6.448 11.581 1.00 96.62 91 ASN A O 1
ATOM 667 N N . ILE A 1 92 ? 0.936 -4.363 10.741 1.00 97.94 92 ILE A N 1
ATOM 668 C CA . ILE A 1 92 ? 0.288 -4.778 9.493 1.00 97.94 92 ILE A CA 1
ATOM 669 C C . ILE A 1 92 ? 1.231 -5.683 8.695 1.00 97.94 92 ILE A C 1
ATOM 671 O O . ILE A 1 92 ? 2.385 -5.355 8.429 1.00 97.94 92 ILE A O 1
ATOM 675 N N . THR A 1 93 ? 0.682 -6.814 8.262 1.00 98.62 93 THR A N 1
ATOM 676 C CA . THR A 1 93 ? 1.341 -7.791 7.386 1.00 98.62 93 THR A CA 1
ATOM 677 C C . THR A 1 93 ? 0.692 -7.843 6.001 1.00 98.62 93 THR A C 1
ATOM 679 O O . THR A 1 93 ? 1.378 -8.107 5.016 1.00 98.62 93 THR A O 1
ATOM 682 N N . HIS A 1 94 ? -0.610 -7.542 5.913 1.00 98.75 94 HIS A N 1
ATOM 683 C CA . HIS A 1 94 ? -1.392 -7.575 4.676 1.00 98.75 94 HIS A CA 1
ATOM 684 C C . HIS A 1 94 ? -2.113 -6.244 4.450 1.00 98.75 94 HIS A C 1
ATOM 686 O O . HIS A 1 94 ? -2.977 -5.861 5.242 1.00 98.75 94 HIS A O 1
ATOM 692 N N . LEU A 1 95 ? -1.795 -5.557 3.352 1.00 98.81 95 LEU A N 1
ATOM 693 C CA . LEU A 1 95 ? -2.373 -4.253 3.027 1.00 98.81 95 LEU A CA 1
ATOM 694 C C . LEU A 1 95 ? -2.902 -4.215 1.591 1.00 98.81 95 LEU A C 1
ATOM 696 O O . LEU A 1 95 ? -2.135 -4.318 0.636 1.00 98.81 95 LEU A O 1
ATOM 700 N N . SER A 1 96 ? -4.219 -4.040 1.441 1.00 98.75 96 SER A N 1
ATOM 701 C CA . SER A 1 96 ? -4.889 -3.891 0.141 1.00 98.75 96 SER A CA 1
ATOM 702 C C . SER A 1 96 ? -5.434 -2.475 -0.023 1.00 98.75 96 SER A C 1
ATOM 704 O O . SER A 1 96 ? -6.364 -2.073 0.678 1.00 98.75 96 SER A O 1
ATOM 706 N N . LEU A 1 97 ? -4.848 -1.728 -0.957 1.00 98.75 97 LEU A N 1
ATOM 707 C CA . LEU A 1 97 ? -5.141 -0.327 -1.270 1.00 98.75 97 LEU A CA 1
ATOM 708 C C . LEU A 1 97 ? -5.406 -0.124 -2.773 1.00 98.75 97 LEU A C 1
ATOM 710 O O . LEU A 1 97 ? -5.249 0.982 -3.298 1.00 98.75 97 LEU A O 1
ATOM 714 N N . ALA A 1 98 ? -5.809 -1.180 -3.477 1.00 98.75 98 ALA A N 1
ATOM 715 C CA . ALA A 1 98 ? -6.003 -1.147 -4.918 1.00 98.75 98 ALA A CA 1
ATOM 716 C C . ALA A 1 98 ? -7.191 -0.270 -5.341 1.00 98.75 98 ALA A C 1
ATOM 718 O O . ALA A 1 98 ? -8.179 -0.138 -4.617 1.00 98.75 98 ALA A O 1
ATOM 719 N N . TYR A 1 99 ? -7.146 0.260 -6.564 1.00 98.69 99 TYR A N 1
ATOM 720 C CA . TYR A 1 99 ? -8.208 1.093 -7.144 1.00 98.69 99 TYR A CA 1
ATOM 721 C C . TYR A 1 99 ? -8.522 2.338 -6.297 1.00 98.69 99 TYR A C 1
ATOM 723 O O . TYR A 1 99 ? -9.678 2.597 -5.952 1.00 98.69 99 TYR A O 1
ATOM 731 N N . ASN A 1 100 ? -7.491 3.104 -5.960 1.00 98.81 100 ASN A N 1
ATOM 732 C CA . ASN A 1 100 ? -7.592 4.362 -5.222 1.00 98.81 100 ASN A CA 1
ATOM 733 C C . ASN A 1 100 ? -6.933 5.498 -6.033 1.00 98.81 100 ASN A C 1
ATOM 735 O O . ASN A 1 100 ? -6.769 5.388 -7.250 1.00 98.81 100 ASN A O 1
ATOM 739 N N . GLN A 1 101 ? -6.642 6.637 -5.404 1.00 98.44 101 GLN A N 1
ATOM 740 C CA . GLN A 1 101 ? -5.943 7.769 -6.025 1.00 98.44 101 GLN A CA 1
ATOM 741 C C . GLN A 1 101 ? -4.654 8.110 -5.262 1.00 98.44 101 GLN A C 1
ATOM 743 O O . GLN A 1 101 ? -4.283 9.273 -5.126 1.00 98.44 101 GLN A O 1
ATOM 748 N N . ILE A 1 102 ? -3.971 7.086 -4.750 1.00 98.81 102 ILE A N 1
ATOM 749 C CA . ILE A 1 102 ? -2.757 7.247 -3.950 1.00 98.81 102 ILE A CA 1
ATOM 750 C C . ILE A 1 102 ? -1.587 7.582 -4.877 1.00 98.81 102 ILE A C 1
ATOM 752 O O . ILE A 1 102 ? -1.360 6.893 -5.874 1.00 98.81 102 ILE A O 1
ATOM 756 N N . SER A 1 103 ? -0.826 8.616 -4.528 1.00 98.44 103 SER A N 1
ATOM 757 C CA . SER A 1 103 ? 0.415 8.992 -5.221 1.00 98.44 103 SER A CA 1
ATOM 758 C C . SER A 1 103 ? 1.627 8.984 -4.291 1.00 98.44 103 SER A C 1
ATOM 760 O O . SER A 1 103 ? 2.699 8.533 -4.700 1.00 98.44 103 SER A O 1
ATOM 762 N N . ASP A 1 104 ? 1.450 9.412 -3.037 1.00 98.69 104 ASP A N 1
ATOM 763 C CA . ASP A 1 104 ? 2.472 9.325 -1.999 1.00 98.69 104 ASP A CA 1
ATOM 764 C C . ASP A 1 104 ? 2.287 8.069 -1.140 1.00 98.69 104 ASP A C 1
ATOM 766 O O . ASP A 1 104 ? 1.244 7.849 -0.525 1.00 98.69 104 ASP A O 1
ATOM 770 N N . ILE A 1 105 ? 3.334 7.248 -1.099 1.00 98.75 105 ILE A N 1
ATOM 771 C CA . ILE A 1 105 ? 3.412 6.037 -0.279 1.00 98.75 105 ILE A CA 1
ATOM 772 C C . ILE A 1 105 ? 4.497 6.132 0.798 1.00 98.75 105 ILE A C 1
ATOM 774 O O . ILE A 1 105 ? 4.882 5.118 1.380 1.00 98.75 105 ILE A O 1
ATOM 778 N N . SER A 1 106 ? 5.005 7.336 1.077 1.00 98.56 106 SER A N 1
ATOM 779 C CA . SER A 1 106 ? 5.972 7.579 2.149 1.00 98.56 106 SER A CA 1
ATOM 780 C C . SER A 1 106 ? 5.534 7.047 3.525 1.00 98.56 106 SER A C 1
ATOM 782 O O . SER A 1 106 ? 6.401 6.486 4.205 1.00 98.56 106 SER A O 1
ATOM 784 N N . PRO A 1 107 ? 4.236 7.056 3.911 1.00 98.25 107 PRO A N 1
ATOM 785 C CA . PRO A 1 107 ? 3.795 6.480 5.186 1.00 98.25 107 PRO A CA 1
ATOM 786 C C . PRO A 1 107 ? 4.019 4.966 5.309 1.00 98.25 107 PRO A C 1
ATOM 788 O O . PRO A 1 107 ? 4.025 4.427 6.411 1.00 98.25 107 PRO A O 1
ATOM 791 N N . LEU A 1 108 ? 4.241 4.256 4.195 1.00 98.50 108 LEU A N 1
ATOM 792 C CA . LEU A 1 108 ? 4.467 2.808 4.215 1.00 98.50 108 LEU A CA 1
ATOM 793 C C . LEU A 1 108 ? 5.900 2.423 4.615 1.00 98.50 108 LEU A C 1
ATOM 795 O O . LEU A 1 108 ? 6.141 1.261 4.926 1.00 98.50 108 LEU A O 1
ATOM 799 N N . ALA A 1 109 ? 6.853 3.363 4.627 1.00 97.69 109 ALA A N 1
ATOM 800 C CA . ALA A 1 109 ? 8.280 3.062 4.792 1.00 97.69 109 ALA A CA 1
ATOM 801 C C . ALA A 1 109 ? 8.641 2.379 6.127 1.00 97.69 109 ALA A C 1
ATOM 803 O O . ALA A 1 109 ? 9.651 1.672 6.209 1.00 97.69 109 ALA A O 1
ATOM 804 N N . SER A 1 110 ? 7.836 2.597 7.174 1.00 95.75 110 SER A N 1
ATOM 805 C CA . SER A 1 110 ? 8.020 2.011 8.509 1.00 95.75 110 SER A CA 1
ATOM 806 C C . SER A 1 110 ? 7.340 0.650 8.688 1.00 95.75 110 SER A C 1
ATOM 808 O O . SER A 1 110 ? 7.572 -0.012 9.700 1.00 95.75 110 SER A O 1
ATOM 810 N N . LEU A 1 111 ? 6.530 0.196 7.726 1.00 97.81 111 LEU A N 1
ATOM 811 C CA . LEU A 1 111 ? 5.713 -1.017 7.837 1.00 97.81 111 LEU A CA 1
ATOM 812 C C . LEU A 1 111 ? 6.503 -2.283 7.492 1.00 97.81 111 LEU A C 1
ATOM 814 O O . LEU A 1 111 ? 6.104 -3.091 6.658 1.00 97.81 111 LEU A O 1
ATOM 818 N N . ILE A 1 112 ? 7.644 -2.461 8.156 1.00 97.62 112 ILE A N 1
ATOM 819 C CA . ILE A 1 112 ? 8.640 -3.505 7.871 1.00 97.62 112 ILE A CA 1
ATOM 820 C C . ILE A 1 112 ? 8.103 -4.941 7.990 1.00 97.62 112 ILE A C 1
ATOM 822 O O . ILE A 1 112 ? 8.741 -5.871 7.503 1.00 97.62 112 ILE A O 1
ATOM 826 N N . ASN A 1 113 ? 6.946 -5.131 8.626 1.00 98.12 113 ASN A N 1
ATOM 827 C CA . ASN A 1 113 ? 6.282 -6.425 8.776 1.00 98.12 113 ASN A CA 1
ATOM 828 C C . ASN A 1 113 ? 5.384 -6.797 7.582 1.00 98.12 113 ASN A C 1
ATOM 830 O O . ASN A 1 113 ? 4.844 -7.902 7.560 1.00 98.12 113 ASN A O 1
ATOM 834 N N . LEU A 1 114 ? 5.232 -5.917 6.585 1.00 98.62 114 LEU A N 1
ATOM 835 C CA . LEU A 1 114 ? 4.458 -6.203 5.380 1.00 98.62 114 LEU A CA 1
ATOM 836 C C . LEU A 1 114 ? 5.027 -7.405 4.622 1.00 98.62 114 LEU A C 1
ATOM 838 O O . LEU A 1 114 ? 6.192 -7.422 4.228 1.00 98.62 114 LEU A O 1
ATOM 842 N N . THR A 1 115 ? 4.162 -8.382 4.364 1.00 98.81 115 THR A N 1
ATOM 843 C CA . THR A 1 115 ? 4.448 -9.559 3.534 1.00 98.81 115 THR A CA 1
ATOM 844 C C . THR A 1 115 ? 3.634 -9.555 2.243 1.00 98.81 115 THR A C 1
ATOM 846 O O . THR A 1 115 ? 4.068 -10.142 1.247 1.00 98.81 115 THR A O 1
ATOM 849 N N . TRP A 1 116 ? 2.490 -8.864 2.237 1.00 98.88 116 TRP A N 1
ATOM 850 C CA . TRP A 1 116 ? 1.590 -8.729 1.098 1.00 98.88 116 TRP A CA 1
ATOM 851 C C . TRP A 1 116 ? 1.135 -7.275 0.948 1.00 98.88 116 TRP A C 1
ATOM 853 O O . TRP A 1 116 ? 0.546 -6.704 1.871 1.00 98.88 116 TRP A O 1
ATOM 863 N N . LEU A 1 117 ? 1.386 -6.685 -0.221 1.00 98.88 117 LEU A N 1
ATOM 864 C CA . LEU A 1 117 ? 0.996 -5.313 -0.538 1.00 98.88 117 LEU A CA 1
ATOM 865 C C . LEU A 1 117 ? 0.368 -5.228 -1.929 1.00 98.88 117 LEU A C 1
ATOM 867 O O . LEU A 1 117 ? 0.976 -5.621 -2.927 1.00 98.88 117 LEU A O 1
ATOM 871 N N . ASP A 1 118 ? -0.824 -4.644 -1.992 1.00 98.94 118 ASP A N 1
ATOM 872 C CA . ASP A 1 118 ? -1.499 -4.326 -3.245 1.00 98.94 118 ASP A CA 1
ATOM 873 C C . ASP A 1 118 ? -1.811 -2.837 -3.351 1.00 98.94 118 ASP A C 1
ATOM 875 O O . ASP A 1 118 ? -2.632 -2.289 -2.615 1.00 98.94 118 ASP A O 1
ATOM 879 N N . LEU A 1 119 ? -1.128 -2.202 -4.298 1.00 98.88 119 LEU A N 1
ATOM 880 C CA . LEU A 1 119 ? -1.261 -0.807 -4.696 1.00 98.88 119 LEU A CA 1
ATOM 881 C C . LEU A 1 119 ? -1.669 -0.700 -6.174 1.00 98.88 119 LEU A C 1
ATOM 883 O O . LEU A 1 119 ? -1.489 0.355 -6.784 1.00 98.88 119 LEU A O 1
ATOM 887 N N . ALA A 1 120 ? -2.202 -1.764 -6.783 1.00 98.88 120 ALA A N 1
ATOM 888 C CA . ALA A 1 120 ? -2.587 -1.733 -8.187 1.00 98.88 120 ALA A CA 1
ATOM 889 C C . ALA A 1 120 ? -3.685 -0.690 -8.458 1.00 98.88 120 ALA A C 1
ATOM 891 O O . ALA A 1 120 ? -4.538 -0.440 -7.606 1.00 98.88 120 ALA A O 1
ATOM 892 N N . TYR A 1 121 ? -3.704 -0.110 -9.659 1.00 98.81 121 TYR A N 1
ATOM 893 C CA . TYR A 1 121 ? -4.657 0.940 -10.045 1.00 98.81 121 TYR A CA 1
ATOM 894 C C . TYR A 1 121 ? -4.604 2.151 -9.096 1.00 98.81 121 TYR A C 1
ATOM 896 O O . TYR A 1 121 ? -5.590 2.489 -8.438 1.00 98.81 121 TYR A O 1
ATOM 904 N N . ASN A 1 122 ? -3.436 2.786 -9.030 1.00 98.88 122 ASN A N 1
ATOM 905 C CA . ASN A 1 122 ? -3.184 4.025 -8.293 1.00 98.88 122 ASN A CA 1
ATOM 906 C C . ASN A 1 122 ? -2.376 5.002 -9.173 1.00 98.88 122 ASN A C 1
ATOM 908 O O . ASN A 1 122 ? -2.344 4.884 -10.398 1.00 98.88 122 ASN A O 1
ATOM 912 N N . GLN A 1 123 ? -1.775 6.025 -8.568 1.00 98.62 123 GLN A N 1
ATOM 913 C CA . GLN A 1 123 ? -0.999 7.074 -9.237 1.00 98.62 123 GLN A CA 1
ATOM 914 C C . GLN A 1 123 ? 0.441 7.116 -8.702 1.00 98.62 123 GLN A C 1
ATOM 916 O O . GLN A 1 123 ? 1.080 8.168 -8.678 1.00 98.62 123 GL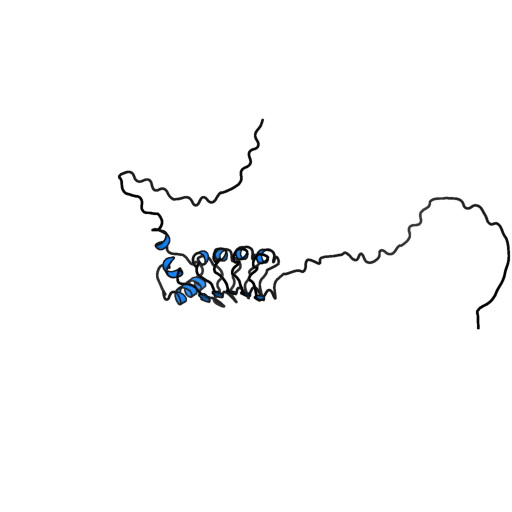N A O 1
ATOM 921 N N . VAL A 1 124 ? 0.957 5.974 -8.241 1.00 98.75 124 VAL A N 1
ATOM 922 C CA . VAL A 1 124 ? 2.288 5.872 -7.637 1.00 98.75 124 VAL A CA 1
ATOM 923 C C . VAL A 1 124 ? 3.351 5.959 -8.726 1.00 98.75 124 VAL A C 1
ATOM 925 O O . VAL A 1 124 ? 3.324 5.204 -9.692 1.00 98.75 124 VAL A O 1
ATOM 928 N N . SER A 1 125 ? 4.321 6.852 -8.555 1.00 98.25 125 SER A N 1
ATOM 929 C CA . SER A 1 125 ? 5.499 6.961 -9.431 1.00 98.25 125 SER A CA 1
ATOM 930 C C . SER A 1 125 ? 6.808 6.716 -8.680 1.00 98.25 125 SER A C 1
ATOM 932 O O . SER A 1 125 ? 7.739 6.115 -9.218 1.00 98.25 125 SER A O 1
ATOM 934 N N . ASN A 1 126 ? 6.868 7.127 -7.410 1.00 98.31 126 ASN A N 1
ATOM 935 C CA . ASN A 1 126 ? 8.021 6.936 -6.542 1.00 98.31 126 ASN A CA 1
ATOM 936 C C . ASN A 1 126 ? 7.806 5.756 -5.587 1.00 98.31 126 ASN A C 1
ATOM 938 O O . ASN A 1 126 ? 7.030 5.843 -4.640 1.00 98.31 126 ASN A O 1
ATOM 942 N N . ILE A 1 127 ? 8.570 4.686 -5.799 1.00 98.56 127 ILE A N 1
ATOM 943 C CA . ILE A 1 127 ? 8.546 3.481 -4.959 1.00 98.56 127 ILE A CA 1
ATOM 944 C C . ILE A 1 127 ? 9.726 3.364 -3.986 1.00 98.56 127 ILE A C 1
ATOM 946 O O . ILE A 1 127 ? 9.923 2.317 -3.376 1.00 98.56 127 ILE A O 1
ATOM 950 N N . SER A 1 128 ? 10.503 4.434 -3.790 1.00 98.44 128 SER A N 1
ATOM 951 C CA . SER A 1 128 ? 11.605 4.457 -2.811 1.00 98.44 128 SER A CA 1
ATOM 952 C C . SER A 1 128 ? 11.190 4.054 -1.385 1.00 98.44 128 SER A C 1
ATOM 954 O O . SER A 1 128 ? 11.964 3.340 -0.748 1.00 98.44 128 SER A O 1
ATOM 956 N N . PRO A 1 129 ? 9.989 4.420 -0.882 1.00 98.50 129 PRO A N 1
ATOM 957 C CA . PRO A 1 129 ? 9.517 3.980 0.436 1.00 98.50 129 PRO A 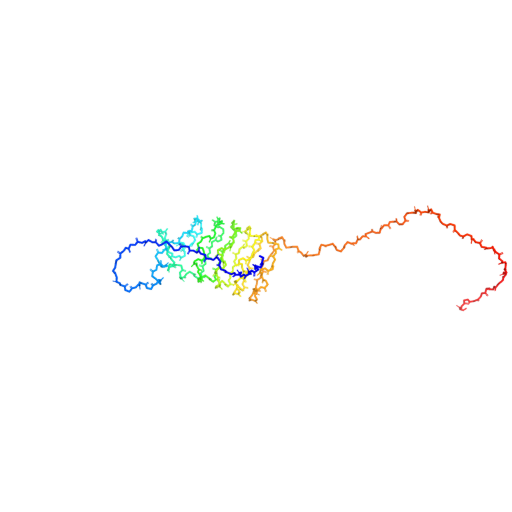CA 1
ATOM 958 C C . PRO A 1 129 ? 9.421 2.458 0.607 1.00 98.50 129 PRO A C 1
ATOM 960 O O . PRO A 1 129 ? 9.446 1.977 1.732 1.00 98.50 129 PRO A O 1
ATOM 963 N N . LEU A 1 130 ? 9.346 1.689 -0.485 1.00 98.56 130 LEU A N 1
ATOM 964 C CA . LEU A 1 130 ? 9.259 0.230 -0.416 1.00 98.56 130 LEU A CA 1
ATOM 965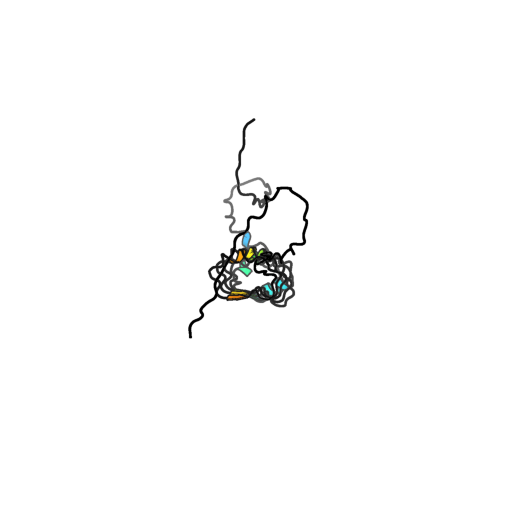 C C . LEU A 1 130 ? 10.614 -0.442 -0.157 1.00 98.56 130 LEU A C 1
ATOM 967 O O . LEU A 1 130 ? 10.635 -1.615 0.195 1.00 98.56 130 LEU A O 1
ATOM 971 N N . ALA A 1 131 ? 11.742 0.261 -0.309 1.00 97.81 131 ALA A N 1
ATOM 972 C CA . ALA A 1 131 ? 13.078 -0.347 -0.290 1.00 97.81 131 ALA A CA 1
ATOM 973 C C . ALA A 1 131 ? 13.440 -1.049 1.035 1.00 97.81 131 ALA A C 1
ATOM 975 O O . ALA A 1 131 ? 14.269 -1.959 1.042 1.00 97.81 131 ALA A O 1
ATOM 976 N N . SER A 1 132 ? 12.837 -0.632 2.152 1.00 96.69 132 SER A N 1
ATOM 977 C CA . SER A 1 132 ? 13.036 -1.224 3.483 1.00 96.69 132 SER A CA 1
ATOM 978 C C . SER A 1 132 ? 12.116 -2.413 3.776 1.00 96.69 132 SER A C 1
ATOM 980 O O . SER A 1 132 ? 12.324 -3.099 4.776 1.00 96.69 132 SER A O 1
ATOM 982 N N . LEU A 1 133 ? 11.113 -2.683 2.936 1.00 98.25 133 LEU A N 1
ATOM 983 C CA . LEU A 1 133 ? 10.062 -3.674 3.192 1.00 98.25 133 LEU A CA 1
ATOM 984 C C . LEU A 1 133 ? 10.491 -5.084 2.772 1.00 98.25 133 LEU A C 1
ATOM 986 O O . LEU A 1 133 ? 9.807 -5.776 2.021 1.00 98.25 133 LEU A O 1
ATOM 990 N N . THR A 1 134 ? 11.657 -5.518 3.246 1.00 98.12 134 THR A N 1
ATOM 991 C CA . THR A 1 134 ? 12.345 -6.739 2.794 1.00 98.12 134 THR A CA 1
ATOM 992 C C . THR A 1 134 ? 11.595 -8.038 3.102 1.00 98.12 134 THR A C 1
ATOM 994 O O . THR A 1 134 ? 11.936 -9.078 2.541 1.00 98.12 134 THR A O 1
ATOM 997 N N . ASN A 1 135 ? 10.557 -7.994 3.943 1.00 98.44 135 ASN A N 1
ATOM 998 C CA . ASN A 1 135 ? 9.661 -9.121 4.215 1.00 98.44 135 ASN A CA 1
ATOM 999 C C . ASN A 1 135 ? 8.564 -9.315 3.152 1.00 98.44 135 ASN A C 1
ATOM 1001 O O . ASN A 1 135 ? 7.849 -10.317 3.206 1.00 98.44 135 ASN A O 1
ATOM 1005 N N . LEU A 1 136 ? 8.432 -8.406 2.177 1.00 98.69 136 LEU A N 1
ATOM 1006 C CA . LEU A 1 136 ? 7.452 -8.537 1.102 1.00 98.69 136 LEU A CA 1
ATOM 1007 C C . LEU A 1 136 ? 7.693 -9.807 0.282 1.00 98.69 136 LEU A C 1
ATOM 1009 O O . LEU A 1 136 ? 8.781 -10.041 -0.241 1.00 98.69 136 LEU A O 1
ATOM 1013 N N . THR A 1 137 ? 6.626 -10.586 0.130 1.00 98.81 137 THR A N 1
ATOM 1014 C CA . THR A 1 137 ? 6.564 -11.791 -0.711 1.00 98.81 137 THR A CA 1
ATOM 1015 C C . THR A 1 137 ? 5.663 -11.581 -1.923 1.00 98.81 137 THR A C 1
ATOM 1017 O O . THR A 1 137 ? 5.941 -12.092 -3.006 1.00 98.81 137 THR A O 1
ATOM 1020 N N . VAL A 1 138 ? 4.617 -10.765 -1.772 1.00 98.88 138 VAL A N 1
ATOM 1021 C CA . VAL A 1 138 ? 3.693 -10.396 -2.845 1.00 98.88 138 VAL A CA 1
ATOM 1022 C C . VAL A 1 138 ? 3.616 -8.881 -2.949 1.00 98.88 138 VAL A C 1
ATOM 1024 O O . VAL A 1 138 ? 3.316 -8.202 -1.964 1.00 98.88 138 VAL A O 1
ATOM 1027 N N . LEU A 1 139 ? 3.843 -8.366 -4.157 1.00 98.81 139 LEU A N 1
ATOM 1028 C CA . LEU A 1 139 ? 3.741 -6.946 -4.464 1.00 98.81 139 LEU A CA 1
ATOM 1029 C C . LEU A 1 139 ? 2.991 -6.715 -5.781 1.00 98.81 139 LEU A C 1
ATOM 1031 O O . LEU A 1 139 ? 3.472 -7.045 -6.869 1.00 98.81 139 LEU A O 1
ATOM 1035 N N . HIS A 1 140 ? 1.815 -6.100 -5.681 1.00 98.88 140 HIS A N 1
ATOM 1036 C CA . HIS A 1 140 ? 1.028 -5.667 -6.832 1.00 98.88 140 HIS A CA 1
ATOM 1037 C C . HIS A 1 140 ? 1.147 -4.152 -7.017 1.00 98.88 140 HIS A C 1
ATOM 1039 O O . HIS A 1 140 ? 0.725 -3.368 -6.172 1.00 98.88 140 HIS A O 1
ATOM 1045 N N . LEU A 1 141 ? 1.724 -3.744 -8.146 1.00 98.75 141 LEU A N 1
ATOM 1046 C CA . LEU A 1 141 ? 1.965 -2.348 -8.523 1.00 98.75 141 LEU A CA 1
ATOM 1047 C C . LEU A 1 141 ? 1.460 -2.037 -9.939 1.00 98.75 141 LEU A C 1
ATOM 1049 O O . LEU A 1 141 ? 1.808 -1.008 -10.511 1.00 98.75 141 LEU A O 1
ATOM 1053 N N . SER A 1 142 ? 0.652 -2.916 -10.535 1.00 98.69 142 SER A N 1
ATOM 1054 C CA . SER A 1 142 ? 0.168 -2.727 -11.908 1.00 98.69 142 SER A CA 1
ATOM 1055 C C . SER A 1 142 ? -0.737 -1.503 -12.029 1.00 98.69 142 SER A C 1
ATOM 1057 O O . SER A 1 142 ? -1.402 -1.149 -11.058 1.00 98.69 142 SER A O 1
ATOM 1059 N N . TYR A 1 143 ? -0.806 -0.886 -13.209 1.00 98.62 143 TYR A N 1
ATOM 1060 C CA . TYR A 1 143 ? -1.590 0.335 -13.441 1.00 98.62 143 TYR A CA 1
ATOM 1061 C C . TYR A 1 143 ? -1.179 1.467 -12.487 1.00 98.62 143 TYR A C 1
ATOM 1063 O O . TYR A 1 143 ? -1.972 1.945 -11.675 1.00 98.62 143 TYR A O 1
ATOM 1071 N N . ASN A 1 144 ? 0.092 1.851 -12.575 1.00 98.81 144 ASN A N 1
ATOM 1072 C CA . ASN A 1 144 ? 0.696 2.974 -11.858 1.00 98.81 144 ASN A CA 1
ATOM 1073 C C . ASN A 1 144 ? 1.578 3.784 -12.835 1.00 98.81 144 ASN A C 1
ATOM 1075 O O . ASN A 1 144 ? 1.460 3.664 -14.053 1.00 98.81 144 ASN A O 1
ATOM 1079 N N . GLN A 1 145 ? 2.429 4.670 -12.322 1.00 98.31 145 GLN A N 1
ATOM 1080 C CA . GLN A 1 145 ? 3.261 5.595 -13.101 1.00 98.31 145 GLN A CA 1
ATOM 1081 C C . GLN A 1 145 ? 4.755 5.380 -12.811 1.00 98.31 145 GLN A C 1
ATOM 1083 O O . GLN A 1 145 ? 5.548 6.321 -12.808 1.00 98.31 145 GLN A O 1
ATOM 1088 N N . ILE A 1 146 ? 5.144 4.141 -12.506 1.00 98.31 146 ILE A N 1
ATOM 1089 C CA . ILE A 1 146 ? 6.500 3.792 -12.074 1.00 98.31 146 ILE A CA 1
ATOM 1090 C C . ILE A 1 146 ? 7.406 3.657 -13.294 1.00 98.31 146 ILE A C 1
ATOM 1092 O O . ILE A 1 146 ? 7.069 2.956 -14.243 1.00 98.31 146 ILE A O 1
ATOM 1096 N N . SER A 1 147 ? 8.582 4.273 -13.237 1.00 96.81 147 SER A N 1
ATOM 1097 C CA . SER A 1 147 ? 9.632 4.127 -14.255 1.00 96.81 147 SER A CA 1
ATOM 1098 C C . SER A 1 147 ? 10.953 3.604 -13.690 1.00 96.81 147 SER A C 1
ATOM 1100 O O . SER A 1 147 ? 11.712 2.946 -14.396 1.00 96.81 147 SER A O 1
ATOM 1102 N N . ASN A 1 148 ? 11.226 3.843 -12.403 1.00 95.94 148 ASN A N 1
ATOM 1103 C CA . ASN A 1 148 ? 12.451 3.406 -11.740 1.00 95.94 148 ASN A CA 1
ATOM 1104 C C . ASN A 1 148 ? 12.180 2.250 -10.769 1.00 95.94 148 ASN A C 1
ATOM 1106 O O . ASN A 1 148 ? 11.564 2.442 -9.722 1.00 95.94 148 ASN A O 1
ATOM 1110 N N . LEU A 1 149 ? 12.716 1.072 -11.092 1.00 96.81 149 LEU A N 1
ATOM 1111 C CA . LEU A 1 149 ? 12.579 -0.143 -10.283 1.00 96.81 149 LEU A CA 1
ATOM 1112 C C . LEU A 1 149 ? 13.725 -0.374 -9.291 1.00 96.81 149 LEU A C 1
ATOM 1114 O O . LEU A 1 149 ? 13.670 -1.333 -8.525 1.00 96.81 149 LEU A O 1
ATOM 1118 N N . SER A 1 150 ? 14.742 0.494 -9.258 1.00 96.75 150 SER A N 1
ATOM 1119 C CA . SER A 1 150 ? 15.912 0.336 -8.376 1.00 96.75 150 SER A CA 1
ATOM 1120 C C . SER A 1 150 ? 15.557 0.084 -6.899 1.00 96.75 150 SER A C 1
ATOM 1122 O O . SER A 1 150 ? 16.225 -0.744 -6.279 1.00 96.75 150 SER A O 1
ATOM 1124 N N . PRO A 1 151 ? 14.507 0.705 -6.314 1.00 97.06 151 PRO A N 1
ATOM 1125 C CA . PRO A 1 151 ? 14.102 0.422 -4.933 1.00 97.06 151 PRO A CA 1
ATOM 1126 C C . PRO A 1 151 ? 13.711 -1.036 -4.654 1.00 97.06 151 PRO A C 1
ATOM 1128 O O . PRO A 1 151 ? 13.817 -1.479 -3.515 1.00 97.06 151 PRO A O 1
ATOM 1131 N N . LEU A 1 152 ? 13.292 -1.797 -5.671 1.00 97.50 152 LEU A N 1
ATOM 1132 C CA . LEU A 1 152 ? 12.884 -3.197 -5.511 1.00 97.50 152 LEU A CA 1
ATOM 1133 C C . LEU A 1 152 ? 14.075 -4.161 -5.417 1.00 97.50 152 LEU A C 1
ATOM 1135 O O . LEU A 1 152 ? 13.890 -5.312 -5.035 1.00 97.50 152 LEU A O 1
ATOM 1139 N N . ALA A 1 153 ? 15.299 -3.711 -5.723 1.00 96.25 153 ALA A N 1
ATOM 1140 C CA . ALA A 1 153 ? 16.489 -4.566 -5.762 1.00 96.25 153 ALA A CA 1
ATOM 1141 C C . ALA A 1 153 ? 16.814 -5.242 -4.414 1.00 96.25 153 ALA A C 1
ATOM 1143 O O . ALA A 1 153 ? 17.480 -6.275 -4.388 1.00 96.25 153 ALA A O 1
ATOM 1144 N N . PHE A 1 154 ? 16.341 -4.673 -3.301 1.00 93.19 154 PHE A N 1
ATOM 1145 C CA . PHE A 1 154 ? 16.558 -5.197 -1.949 1.00 93.19 154 PHE A CA 1
ATOM 1146 C C . PHE A 1 154 ? 15.434 -6.121 -1.456 1.00 93.19 154 PHE A C 1
ATOM 1148 O O . PHE A 1 154 ? 15.557 -6.718 -0.388 1.00 93.19 154 PHE A O 1
ATOM 1155 N N . LEU A 1 155 ? 14.350 -6.272 -2.222 1.00 97.50 155 LEU A N 1
ATOM 1156 C CA . LEU A 1 155 ? 13.194 -7.089 -1.853 1.00 97.50 155 LEU A CA 1
ATOM 1157 C C . LEU A 1 155 ? 13.408 -8.558 -2.236 1.00 97.50 155 LEU A C 1
ATOM 1159 O O . LEU A 1 155 ? 12.699 -9.129 -3.061 1.00 97.50 155 LEU A O 1
ATOM 1163 N N . THR A 1 156 ? 14.422 -9.177 -1.631 1.00 96.88 156 THR A N 1
ATOM 1164 C CA . THR A 1 156 ? 14.905 -10.521 -1.990 1.00 96.88 156 THR A CA 1
ATOM 1165 C C . THR A 1 156 ? 13.920 -11.652 -1.692 1.00 96.88 156 THR A C 1
ATOM 1167 O O . THR A 1 156 ? 14.116 -12.758 -2.185 1.00 96.88 156 THR A O 1
ATOM 1170 N N . ASN A 1 157 ? 12.885 -11.395 -0.888 1.00 98.19 157 ASN A N 1
ATOM 1171 C CA . ASN A 1 157 ? 11.847 -12.370 -0.545 1.00 98.19 157 ASN A CA 1
ATOM 1172 C C . ASN A 1 157 ? 10.633 -12.337 -1.491 1.00 98.19 157 ASN A C 1
ATOM 1174 O O . ASN A 1 157 ? 9.718 -13.142 -1.313 1.00 98.19 157 ASN A O 1
ATOM 1178 N N . LEU A 1 158 ? 10.608 -11.447 -2.494 1.00 98.19 158 LEU A N 1
ATOM 1179 C CA . LEU A 1 158 ? 9.502 -11.376 -3.449 1.00 98.19 158 LEU A CA 1
ATOM 1180 C C . LEU A 1 158 ? 9.392 -12.665 -4.265 1.00 98.19 158 LEU A C 1
ATOM 1182 O O . LEU A 1 158 ? 10.307 -13.052 -4.989 1.00 98.19 158 LEU A O 1
ATOM 1186 N N . THR A 1 159 ? 8.222 -13.287 -4.195 1.00 98.31 159 THR A N 1
ATOM 1187 C CA . THR A 1 159 ? 7.840 -14.452 -4.995 1.00 98.31 159 THR A CA 1
ATOM 1188 C C . THR A 1 159 ? 6.827 -14.087 -6.078 1.00 98.31 159 THR A C 1
ATOM 1190 O O . THR A 1 159 ? 6.778 -14.752 -7.111 1.00 98.31 159 THR A O 1
ATOM 1193 N N . TRP A 1 160 ? 6.058 -13.007 -5.885 1.00 98.44 160 TRP A N 1
ATOM 1194 C CA . TRP A 1 160 ? 5.138 -12.460 -6.884 1.00 98.44 160 TRP A CA 1
ATOM 1195 C C . TRP A 1 160 ? 5.281 -10.944 -7.008 1.00 98.44 160 TRP A C 1
ATOM 1197 O O . TRP A 1 160 ? 5.137 -10.211 -6.029 1.00 98.44 160 TRP A O 1
ATOM 1207 N N . LEU A 1 161 ? 5.514 -10.475 -8.235 1.00 98.31 161 LEU A N 1
ATOM 1208 C CA . LEU A 1 161 ? 5.642 -9.060 -8.570 1.00 98.31 161 LEU A CA 1
ATOM 1209 C C . LEU A 1 161 ? 4.842 -8.753 -9.838 1.00 98.31 161 LEU A C 1
ATOM 1211 O O . LEU A 1 161 ? 5.113 -9.308 -10.900 1.00 98.31 161 LEU A O 1
ATOM 1215 N N . HIS A 1 162 ? 3.867 -7.851 -9.730 1.00 98.19 162 HIS A N 1
ATOM 1216 C CA . HIS A 1 162 ? 3.024 -7.440 -10.854 1.00 98.19 162 HIS A CA 1
ATOM 1217 C C . HIS A 1 162 ? 3.233 -5.961 -11.175 1.00 98.19 162 HIS A C 1
ATOM 1219 O O . HIS A 1 162 ? 2.756 -5.093 -10.445 1.00 98.19 162 HIS A O 1
ATOM 1225 N N . LEU A 1 163 ? 3.892 -5.676 -12.299 1.00 97.62 163 LEU A N 1
ATOM 1226 C CA . LEU A 1 163 ? 4.282 -4.324 -12.728 1.00 97.62 163 LEU A CA 1
ATOM 1227 C C . LEU A 1 163 ? 3.643 -3.872 -14.050 1.00 97.62 163 LEU A C 1
ATOM 1229 O O . LEU A 1 163 ? 3.999 -2.810 -14.551 1.00 97.62 163 LEU A O 1
ATOM 1233 N N . GLY A 1 164 ? 2.722 -4.650 -14.626 1.00 97.31 164 GLY A N 1
ATOM 1234 C CA . GLY A 1 164 ? 2.101 -4.311 -15.912 1.00 97.31 164 GLY A CA 1
ATOM 1235 C C . GLY A 1 164 ? 1.467 -2.917 -15.906 1.00 97.31 164 GLY A C 1
ATOM 1236 O O . GLY A 1 164 ? 1.011 -2.455 -14.861 1.00 97.31 164 GLY A O 1
ATOM 1237 N N . GLU A 1 165 ? 1.429 -2.257 -17.063 1.00 97.19 165 GLU A N 1
ATOM 1238 C CA . GLU A 1 165 ? 0.819 -0.923 -17.203 1.00 97.19 165 GLU A CA 1
ATOM 1239 C C . GLU A 1 165 ? 1.483 0.115 -16.275 1.00 97.19 165 GLU A C 1
ATOM 1241 O O . GLU A 1 165 ? 0.840 0.799 -15.480 1.00 97.19 165 GLU A O 1
ATOM 1246 N N . ASN A 1 166 ? 2.813 0.176 -16.358 1.00 98.06 166 ASN A N 1
ATOM 1247 C CA . ASN A 1 166 ? 3.670 1.210 -15.779 1.00 98.06 166 ASN A CA 1
ATOM 1248 C C . ASN A 1 166 ? 4.515 1.860 -16.891 1.00 98.06 166 ASN A C 1
ATOM 1250 O O . ASN A 1 166 ? 4.426 1.483 -18.056 1.00 98.06 166 ASN A O 1
ATOM 1254 N N . GLN A 1 167 ? 5.358 2.828 -16.536 1.00 95.62 167 GLN A N 1
ATOM 1255 C CA . GLN A 1 167 ? 6.226 3.574 -17.456 1.00 95.62 167 GLN A CA 1
ATOM 1256 C C . GLN A 1 167 ? 7.662 3.026 -17.433 1.00 95.62 167 GLN A C 1
ATOM 1258 O O . GLN A 1 167 ? 8.635 3.782 -17.422 1.00 95.62 167 GLN A O 1
ATOM 1263 N N . ILE A 1 168 ? 7.791 1.701 -17.351 1.00 92.12 168 ILE A N 1
ATOM 1264 C CA . ILE A 1 168 ? 9.083 1.018 -17.295 1.00 92.12 168 ILE A CA 1
ATOM 1265 C C . ILE A 1 168 ? 9.610 0.936 -18.724 1.00 92.12 168 ILE A C 1
ATOM 1267 O O . ILE A 1 168 ? 9.058 0.211 -19.548 1.00 92.12 168 ILE A O 1
ATOM 1271 N N . SER A 1 169 ? 10.663 1.695 -19.007 1.00 82.81 169 SER A N 1
ATOM 1272 C CA . SER A 1 169 ? 11.393 1.584 -20.263 1.00 82.81 169 SER A CA 1
ATOM 1273 C C . SER A 1 169 ? 12.590 0.670 -20.063 1.00 82.81 169 SER A C 1
ATOM 1275 O O . SER A 1 169 ? 13.404 0.897 -19.164 1.00 82.81 169 SER A O 1
ATOM 1277 N N . ASP A 1 170 ? 12.725 -0.326 -20.931 1.00 65.94 170 ASP A N 1
ATOM 1278 C CA . ASP A 1 170 ? 13.992 -1.022 -21.107 1.00 65.94 170 ASP A CA 1
ATOM 1279 C C . ASP A 1 170 ? 14.999 0.038 -21.564 1.00 65.94 170 ASP A C 1
ATOM 1281 O O . ASP A 1 170 ? 14.733 0.779 -22.509 1.00 65.94 170 ASP A O 1
ATOM 1285 N N . GLY A 1 171 ? 16.124 0.192 -20.869 1.00 61.72 171 GLY A N 1
ATOM 1286 C CA . GLY A 1 171 ? 17.128 1.228 -21.150 1.00 61.72 171 GLY A CA 1
ATOM 1287 C C . GLY A 1 171 ? 17.824 1.121 -22.518 1.00 61.72 171 GLY A C 1
ATOM 1288 O O . GLY A 1 171 ? 18.924 1.644 -22.672 1.00 61.72 171 GLY A O 1
ATOM 1289 N N . GLU A 1 172 ? 17.227 0.452 -23.505 1.00 59.25 172 GLU A N 1
ATOM 1290 C CA . GLU A 1 172 ? 17.675 0.398 -24.893 1.00 59.25 172 GLU A CA 1
ATOM 1291 C C . GLU A 1 172 ? 17.215 1.647 -25.655 1.00 59.25 172 GLU A C 1
ATOM 1293 O O . GLU A 1 172 ? 16.374 1.606 -26.549 1.00 59.25 172 GLU A O 1
ATOM 1298 N N . SER A 1 173 ? 17.781 2.797 -25.297 1.00 53.03 173 SER A N 1
ATOM 1299 C CA . SER A 1 173 ? 17.750 3.968 -26.167 1.00 53.03 173 SER A CA 1
ATOM 1300 C C . SER A 1 173 ? 19.055 4.041 -26.961 1.00 53.03 173 SER A C 1
ATOM 1302 O O . SER A 1 173 ? 20.091 4.434 -26.427 1.00 53.03 173 SER A O 1
ATOM 1304 N N . ASP A 1 174 ? 18.948 3.698 -28.244 1.00 55.84 174 ASP A N 1
ATOM 1305 C CA . ASP A 1 174 ? 19.733 4.267 -29.343 1.00 55.84 174 ASP A CA 1
ATOM 1306 C C . ASP A 1 174 ? 21.209 3.822 -29.456 1.00 55.84 174 ASP A C 1
ATOM 1308 O O . ASP A 1 174 ? 22.146 4.614 -29.328 1.00 55.84 174 ASP A O 1
ATOM 1312 N N . ILE A 1 175 ? 21.445 2.550 -29.818 1.00 55.97 175 ILE A N 1
ATOM 1313 C CA . ILE A 1 175 ? 22.573 2.290 -30.724 1.00 55.97 175 ILE A CA 1
ATOM 1314 C C . ILE A 1 175 ? 22.192 2.904 -32.067 1.00 55.97 175 ILE A C 1
ATOM 1316 O O . ILE A 1 175 ? 21.508 2.276 -32.868 1.00 55.97 175 ILE A O 1
ATOM 1320 N N . GLY A 1 176 ? 22.588 4.159 -32.274 1.00 51.78 176 GLY A N 1
ATOM 1321 C CA . GLY A 1 176 ? 22.390 4.857 -33.533 1.00 51.78 176 GLY A CA 1
ATOM 1322 C C . GLY A 1 176 ? 22.929 4.009 -34.680 1.00 51.78 176 GLY A C 1
ATOM 1323 O O . GLY A 1 176 ? 24.130 3.999 -34.957 1.00 51.78 176 GLY A O 1
ATOM 1324 N N . TYR A 1 177 ? 22.036 3.292 -35.357 1.00 51.81 177 TYR A N 1
ATOM 1325 C CA . TYR A 1 177 ? 22.271 2.864 -36.717 1.00 51.81 177 TYR A CA 1
ATOM 1326 C C . TYR A 1 177 ? 22.234 4.157 -37.525 1.00 51.81 177 TYR A C 1
ATOM 1328 O O . TYR A 1 177 ? 21.182 4.637 -37.930 1.00 51.81 177 TYR A O 1
ATOM 1336 N N . ALA A 1 178 ? 23.400 4.793 -37.655 1.00 53.06 178 ALA A N 1
ATOM 1337 C CA . ALA A 1 178 ? 23.604 5.819 -38.656 1.00 53.06 178 ALA A CA 1
ATOM 1338 C C . ALA A 1 178 ? 23.506 5.119 -40.013 1.00 53.06 178 ALA A C 1
ATOM 1340 O O . ALA A 1 178 ? 24.479 4.569 -40.537 1.00 53.06 178 ALA A O 1
ATOM 1341 N N . ASP A 1 179 ? 22.281 5.084 -40.519 1.00 52.62 179 ASP A N 1
ATOM 1342 C CA . ASP A 1 179 ? 21.942 4.759 -41.889 1.00 52.62 179 ASP A CA 1
ATOM 1343 C C . ASP A 1 179 ? 22.860 5.555 -42.826 1.00 52.62 179 ASP A C 1
ATOM 1345 O O . ASP A 1 179 ? 23.135 6.737 -42.610 1.00 52.62 179 ASP A O 1
ATOM 1349 N N . GLY A 1 180 ? 23.401 4.863 -43.827 1.00 52.38 180 GLY A N 1
ATOM 1350 C CA . GLY A 1 180 ? 24.523 5.318 -44.637 1.00 52.38 180 GLY A CA 1
ATOM 1351 C C . GLY A 1 180 ? 24.401 6.741 -45.184 1.00 52.38 180 GLY A C 1
ATOM 1352 O O . GLY A 1 180 ? 23.483 7.071 -45.931 1.00 52.38 180 GLY A O 1
ATOM 1353 N N . GLU A 1 181 ? 25.423 7.546 -44.904 1.00 47.66 181 GLU A N 1
ATOM 1354 C CA . GLU A 1 181 ? 25.756 8.716 -45.713 1.00 47.66 181 GLU A CA 1
ATOM 1355 C C . GLU A 1 181 ? 26.064 8.259 -47.154 1.00 47.66 181 GLU A C 1
ATOM 1357 O O . GLU A 1 181 ? 26.955 7.423 -47.363 1.00 47.66 181 GLU A O 1
ATOM 1362 N N . PRO A 1 182 ? 25.375 8.787 -48.182 1.00 45.75 182 PRO A N 1
ATOM 1363 C CA . PRO A 1 182 ? 25.795 8.586 -49.553 1.00 45.75 182 PRO A CA 1
ATOM 1364 C C . PRO A 1 182 ? 27.074 9.395 -49.780 1.00 45.75 182 PRO A C 1
ATOM 1366 O O . PRO A 1 182 ? 27.077 10.622 -49.695 1.00 45.75 182 PRO A O 1
ATOM 1369 N N . ILE A 1 183 ? 28.164 8.711 -50.130 1.00 50.91 183 ILE A N 1
ATOM 1370 C CA . ILE A 1 183 ? 29.379 9.326 -50.677 1.00 50.91 183 ILE A CA 1
ATOM 1371 C C . ILE A 1 183 ? 29.056 10.044 -52.000 1.00 50.91 183 ILE A C 1
ATOM 1373 O O . ILE A 1 183 ? 29.262 9.514 -53.089 1.00 50.91 183 ILE A O 1
ATOM 1377 N N . SER A 1 184 ? 28.526 11.267 -51.913 1.00 47.22 184 SER A N 1
ATOM 1378 C CA . SER A 1 184 ? 28.414 12.189 -53.042 1.00 47.22 184 SER A CA 1
ATOM 1379 C C . SER A 1 184 ? 29.673 13.053 -53.107 1.00 47.22 184 SER A C 1
ATOM 1381 O O . SER A 1 184 ? 30.139 13.604 -52.109 1.00 47.22 184 SER A O 1
ATOM 1383 N N . GLY A 1 185 ? 30.270 13.086 -54.295 1.00 46.38 185 GLY A N 1
ATOM 1384 C CA . GLY A 1 185 ? 31.606 13.599 -54.532 1.00 46.38 185 GLY A CA 1
ATOM 1385 C C . GLY A 1 185 ? 31.824 15.061 -54.148 1.00 46.38 185 GLY A C 1
ATOM 1386 O O . GLY A 1 185 ? 31.011 15.941 -54.419 1.00 46.38 185 GLY A O 1
ATOM 1387 N N . LYS A 1 186 ? 33.026 15.318 -53.634 1.00 44.78 186 LYS A N 1
ATOM 1388 C CA . LYS A 1 186 ? 33.775 16.542 -53.916 1.00 44.78 186 LYS A CA 1
ATOM 1389 C C . LYS A 1 186 ? 35.191 16.150 -54.309 1.00 44.78 186 LYS A C 1
ATOM 1391 O O . LYS A 1 186 ? 36.062 15.956 -53.467 1.00 44.78 186 LYS A O 1
ATOM 1396 N N . ASP A 1 187 ? 35.378 16.017 -55.616 1.00 49.06 187 ASP A N 1
ATOM 1397 C CA . ASP A 1 187 ? 36.657 16.301 -56.247 1.00 49.06 187 ASP A CA 1
ATOM 1398 C C . ASP A 1 187 ? 37.010 17.772 -55.967 1.00 49.06 187 ASP A C 1
ATOM 1400 O O . ASP A 1 187 ? 36.187 18.666 -56.174 1.00 49.06 187 ASP A O 1
ATOM 1404 N N . ASN A 1 188 ? 38.205 18.001 -55.427 1.00 39.50 188 ASN A N 1
ATOM 1405 C CA . ASN A 1 188 ? 38.979 19.209 -55.685 1.00 39.50 188 ASN A CA 1
ATOM 1406 C C . ASN A 1 188 ? 40.446 18.964 -55.306 1.00 39.50 188 ASN A C 1
ATOM 1408 O O . ASN A 1 188 ? 40.905 19.271 -54.207 1.00 39.50 188 ASN A O 1
ATOM 1412 N N . GLY A 1 189 ? 41.176 18.411 -56.273 1.00 41.25 189 GLY A N 1
ATOM 1413 C CA . GLY A 1 189 ? 42.502 18.900 -56.644 1.00 41.25 189 GLY A CA 1
ATOM 1414 C C . GLY A 1 189 ? 43.624 18.769 -55.614 1.00 41.25 189 GLY A C 1
ATOM 1415 O O . GLY A 1 189 ? 43.937 19.713 -54.892 1.00 41.25 189 GLY A O 1
ATOM 1416 N N . ARG A 1 190 ? 44.390 17.677 -55.710 1.00 41.12 190 ARG A N 1
ATOM 1417 C CA . ARG A 1 190 ? 45.850 17.753 -55.556 1.00 41.12 190 ARG A CA 1
ATOM 1418 C C . ARG A 1 190 ? 46.536 16.994 -56.679 1.00 41.12 190 ARG A C 1
ATOM 1420 O O . ARG A 1 190 ? 46.357 15.797 -56.863 1.00 41.12 190 ARG A O 1
ATOM 1427 N N . GLN A 1 191 ? 47.299 17.772 -57.432 1.00 43.41 191 GLN A N 1
ATOM 1428 C CA . GLN A 1 191 ? 48.232 17.365 -58.465 1.00 43.41 191 GLN A CA 1
ATOM 1429 C C . GLN A 1 191 ? 49.165 16.269 -57.944 1.00 43.41 191 GLN A C 1
ATOM 1431 O O . GLN A 1 191 ? 49.744 16.444 -56.881 1.00 43.41 191 GLN A O 1
ATOM 1436 N N . HIS A 1 192 ? 49.361 15.205 -58.721 1.00 43.16 192 HIS A N 1
ATOM 1437 C CA . HIS A 1 192 ? 50.680 14.608 -58.931 1.00 43.16 192 HIS A CA 1
ATOM 1438 C C . HIS A 1 192 ? 50.658 13.736 -60.194 1.00 43.16 192 HIS A C 1
ATOM 1440 O O . HIS A 1 192 ? 50.214 12.595 -60.198 1.00 43.16 192 HIS A O 1
ATOM 1446 N N . SER A 1 193 ? 51.101 14.362 -61.286 1.00 39.66 193 SER A N 1
ATOM 1447 C CA . SER A 1 193 ? 51.952 13.802 -62.344 1.00 39.66 193 SER A CA 1
ATOM 1448 C C . SER A 1 193 ? 52.038 12.270 -62.456 1.00 39.66 193 SER A C 1
ATOM 1450 O O . SER A 1 193 ? 52.792 11.629 -61.724 1.00 39.66 193 SER A O 1
ATOM 1452 N N . SER A 1 194 ? 51.381 11.707 -63.472 1.00 41.53 194 SER A N 1
ATOM 1453 C CA . SER A 1 194 ? 51.788 10.430 -64.072 1.00 41.53 194 SER A CA 1
ATOM 1454 C C . SER A 1 194 ? 53.105 10.586 -64.848 1.00 41.53 194 SER A C 1
ATOM 1456 O O . SER A 1 194 ? 53.292 11.614 -65.503 1.00 41.53 194 SER A O 1
ATOM 1458 N N . PRO A 1 195 ? 53.960 9.553 -64.908 1.00 41.06 195 PRO A N 1
ATOM 1459 C CA . PRO A 1 195 ? 54.806 9.290 -66.064 1.00 41.06 195 PRO A CA 1
ATOM 1460 C C . PRO A 1 195 ? 54.209 8.172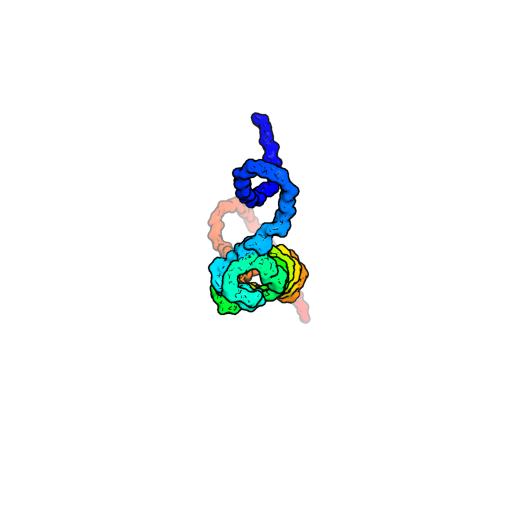 -66.954 1.00 41.06 195 PRO A C 1
ATOM 1462 O O . PRO A 1 195 ? 53.340 7.424 -66.502 1.00 41.06 195 PRO A O 1
ATOM 1465 N N . PRO A 1 196 ? 54.613 8.086 -68.239 1.00 44.44 196 PRO A N 1
ATOM 1466 C CA . PRO A 1 196 ? 53.780 7.526 -69.300 1.00 44.44 196 PRO A CA 1
ATOM 1467 C C . PRO A 1 196 ? 54.049 6.050 -69.647 1.00 44.44 196 PRO A C 1
ATOM 1469 O O . PRO A 1 196 ? 55.056 5.453 -69.278 1.00 44.44 196 PRO A O 1
ATOM 1472 N N . LEU A 1 197 ? 53.095 5.520 -70.417 1.00 42.41 197 LEU A N 1
ATOM 1473 C CA . LEU A 1 197 ? 52.954 4.180 -70.994 1.00 42.41 197 LEU A CA 1
ATOM 1474 C C . LEU A 1 197 ? 54.219 3.599 -71.657 1.00 42.41 197 LEU A C 1
ATOM 1476 O O . LEU A 1 197 ? 54.800 4.207 -72.556 1.00 42.41 197 LEU A O 1
ATOM 1480 N N . GLY A 1 198 ? 54.527 2.345 -71.310 1.00 37.00 198 GLY A N 1
ATOM 1481 C CA . GLY A 1 198 ? 55.418 1.443 -72.043 1.00 37.00 198 GLY A CA 1
ATOM 1482 C C . GLY A 1 198 ? 54.686 0.146 -72.407 1.00 37.00 198 GLY A C 1
ATOM 1483 O O . GLY A 1 198 ? 54.067 -0.478 -71.553 1.00 37.00 198 GLY A O 1
ATOM 1484 N N . LYS A 1 199 ? 54.724 -0.201 -73.698 1.00 40.59 199 LYS A N 1
ATOM 1485 C CA . LYS A 1 199 ? 54.157 -1.403 -74.341 1.00 40.59 199 LYS A CA 1
ATOM 1486 C C . LYS A 1 199 ? 54.732 -2.713 -73.777 1.00 40.59 199 LYS A C 1
ATOM 1488 O O . 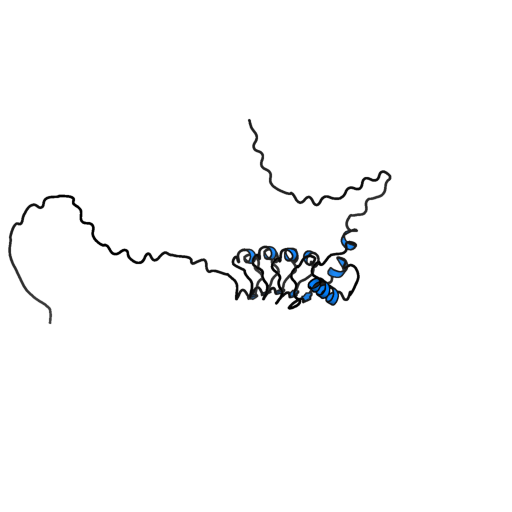LYS A 1 199 ? 55.851 -2.692 -73.277 1.00 40.59 199 LYS A O 1
ATOM 1493 N N . LEU A 1 200 ? 53.998 -3.815 -73.994 1.00 39.44 200 LEU A N 1
ATOM 1494 C CA . LEU A 1 200 ? 54.407 -5.147 -74.516 1.00 39.44 200 LEU A CA 1
ATOM 1495 C C . LEU A 1 200 ? 53.355 -6.171 -74.034 1.00 39.44 200 LEU A C 1
ATOM 1497 O O . LEU A 1 200 ? 53.163 -6.341 -72.839 1.00 39.44 200 LEU A O 1
ATOM 1501 N N . GLU A 1 201 ? 52.409 -6.559 -74.891 1.00 36.72 201 GLU A N 1
ATOM 1502 C CA . GLU A 1 201 ? 52.430 -7.762 -75.749 1.00 36.72 201 GLU A CA 1
ATOM 1503 C C . GLU A 1 201 ? 52.040 -9.062 -75.024 1.00 36.72 201 GLU A C 1
ATOM 1505 O O . GLU A 1 201 ? 52.644 -9.412 -74.023 1.00 36.72 201 GLU A O 1
ATOM 1510 N N . GLU A 1 202 ? 51.066 -9.756 -75.641 1.00 38.38 202 GLU A N 1
ATOM 1511 C CA . GLU A 1 202 ? 50.898 -11.220 -75.730 1.00 38.38 202 GLU A CA 1
ATOM 1512 C C . GLU A 1 202 ? 50.758 -12.055 -74.426 1.00 38.38 202 GLU A C 1
ATOM 1514 O O . GLU A 1 202 ? 51.403 -11.812 -73.426 1.00 38.38 202 GLU A O 1
ATOM 1519 N N . LYS A 1 203 ? 50.004 -13.154 -74.298 1.00 38.09 203 LYS A N 1
ATOM 1520 C CA . LYS A 1 203 ? 49.116 -13.980 -75.134 1.00 38.09 203 LYS A CA 1
ATOM 1521 C C . LYS A 1 203 ? 48.807 -15.230 -74.290 1.00 38.09 203 LYS A C 1
ATOM 1523 O O . LYS A 1 203 ? 49.653 -15.654 -73.513 1.00 38.09 203 LYS A O 1
ATOM 1528 N N . TYR A 1 204 ? 47.636 -15.820 -74.523 1.00 40.03 204 TYR A N 1
ATOM 1529 C CA . TYR A 1 204 ? 47.284 -17.249 -74.432 1.00 40.03 204 TYR A CA 1
ATOM 1530 C C . TYR A 1 204 ? 46.048 -17.614 -73.599 1.00 40.03 204 TYR A C 1
ATOM 1532 O O . TYR A 1 204 ? 45.941 -17.391 -72.400 1.00 40.03 204 TYR A O 1
ATOM 1540 N N . HIS A 1 205 ? 45.127 -18.225 -74.344 1.00 43.28 205 HIS A N 1
ATOM 1541 C CA . HIS A 1 205 ? 43.959 -19.001 -73.959 1.00 43.28 205 HIS A CA 1
ATOM 1542 C C . HIS A 1 205 ? 44.293 -20.344 -73.287 1.00 43.28 205 HIS A C 1
ATOM 1544 O O . HIS A 1 205 ? 45.327 -20.943 -73.574 1.00 43.28 205 HIS A O 1
ATOM 1550 N N . GLY A 1 206 ? 43.281 -20.885 -72.592 1.00 40.09 206 GLY A N 1
ATOM 1551 C CA . GLY A 1 206 ? 43.055 -22.321 -72.350 1.00 40.09 206 GLY A CA 1
ATOM 1552 C C . GLY A 1 206 ? 43.421 -22.756 -70.929 1.00 40.09 206 GLY A C 1
ATOM 1553 O O . GLY A 1 206 ? 44.479 -22.396 -70.444 1.00 40.09 206 GLY A O 1
ATOM 1554 N N . ARG A 1 207 ? 42.633 -23.547 -70.194 1.00 44.97 207 ARG A N 1
ATOM 1555 C CA . ARG A 1 207 ? 41.649 -24.566 -70.585 1.00 44.97 207 ARG A CA 1
ATOM 1556 C C . ARG A 1 207 ? 40.792 -24.893 -69.351 1.00 44.97 207 ARG A C 1
ATOM 1558 O O . ARG A 1 207 ? 41.352 -25.138 -68.289 1.00 44.97 207 ARG A O 1
ATOM 1565 N N . ALA A 1 208 ? 39.468 -24.888 -69.498 1.00 47.38 208 ALA A N 1
ATOM 1566 C CA . ALA A 1 208 ? 38.553 -25.469 -68.521 1.00 47.38 208 ALA A CA 1
ATOM 1567 C C . ALA A 1 208 ? 38.502 -26.991 -68.717 1.00 47.38 208 ALA A C 1
ATOM 1569 O O . ALA A 1 208 ? 38.546 -27.482 -69.848 1.00 47.38 208 ALA A O 1
ATOM 1570 N N . GLU A 1 209 ? 38.454 -27.707 -67.603 1.00 47.94 209 GLU A N 1
ATOM 1571 C CA . GLU A 1 209 ? 38.290 -29.151 -67.512 1.00 47.94 209 GLU A CA 1
ATOM 1572 C C . GLU A 1 209 ? 36.839 -29.545 -67.830 1.00 47.94 209 GLU A C 1
ATOM 1574 O O . GLU A 1 209 ? 35.897 -29.010 -67.244 1.00 47.94 209 GLU A O 1
ATOM 1579 N N . SER A 1 210 ? 36.654 -30.458 -68.783 1.00 54.41 210 SER A N 1
ATOM 1580 C CA . SER A 1 210 ? 35.706 -31.591 -68.762 1.00 54.41 210 SER A CA 1
ATOM 1581 C C . SER A 1 210 ? 35.946 -32.473 -69.984 1.00 54.41 210 SER A C 1
ATOM 1583 O O . SER A 1 210 ? 36.218 -31.922 -71.075 1.00 54.41 210 SER A O 1
#

InterPro domains:
  IPR001611 Leucine-rich repeat [PF13516] (88-104)
  IPR001611 Leucine-rich repeat [PS51450] (91-112)
  IPR001611 Leucine-rich repeat [PS51450] (113-134)
  IPR001611 Leucine-rich repeat [PS51450] (135-156)
  IPR003591 Leucine-rich repeat, typical subtype [SM00369] (111-132)
  IPR003591 Leucine-rich repeat, typical subtype [SM00369] (133-156)
  IPR025875 Leucine rich repeat 4 [PF12799] (113-153)
  IPR032675 Leucine-rich repeat domain superfamily [G3DSA:3.80.10.10] (34-185)
  IPR050836 SDS22/Internalin LRR-containing [PTHR46652] (64-170)